Protein AF-A0A9W8GT87-F1 (afdb_monomer_lite)

InterPro domains:
  IPR013594 Dynein heavy chain, tail [PF08385] (63-298)
  IPR026983 Dynein heavy chain [PTHR46532] (3-323)

Foldseek 3Di:
DVLLVVLVVVVVVVVVVLPPDLDQDDQDFDVLLVVQCVVCVVVVHQRDPVSDDPVLLPDPVNLVVLLVSLVVSLVSLQSLLVDDDDLQDDALSSVLVSLVVSLVRLVVSVVVCVDSRNVNSLNSCVVSVVVVSNVCSVPSSCSVVSNVQSVLVNLLSPPQLVSQCSSDQALVSVLVSLVSNLVSNLVSVVVGPPALSSVQSSLLNSLVSSQVSVCVNCVVDPLLLDDLVVNLVRLVSNVVSVVSSVVSLVVVLVSSVVCCVVVVPPDDPRDRDRPCPVVNVVSVVVNVVVVVLVVVLVVVVVVVVVVPDPDDPPVNVCSSCVSVD

Structure (mmCIF, N/CA/C/O backbone):
data_AF-A0A9W8GT87-F1
#
_entry.id   AF-A0A9W8GT87-F1
#
loop_
_atom_site.group_PDB
_atom_site.id
_atom_site.type_symbol
_atom_site.label_atom_id
_atom_site.label_alt_id
_atom_site.label_comp_id
_atom_site.label_asym_id
_atom_site.label_entity_id
_atom_site.label_seq_id
_atom_site.pdbx_PDB_ins_code
_atom_site.Cartn_x
_atom_site.Cartn_y
_atom_site.Cartn_z
_atom_site.occupancy
_atom_site.B_iso_or_equiv
_atom_site.auth_seq_id
_atom_site.auth_comp_id
_atom_site.auth_asym_id
_atom_site.auth_atom_id
_atom_site.pdbx_PDB_model_num
ATOM 1 N N . MET A 1 1 ? -26.673 -11.886 -0.289 1.00 48.47 1 MET A N 1
ATOM 2 C CA . MET A 1 1 ? -26.159 -12.073 -1.667 1.00 48.47 1 MET A CA 1
ATOM 3 C C . MET A 1 1 ? -26.022 -10.745 -2.409 1.00 48.47 1 MET A C 1
ATOM 5 O O . MET A 1 1 ? -24.896 -10.374 -2.698 1.00 48.47 1 MET A O 1
ATOM 9 N N . ALA A 1 2 ? -27.104 -9.986 -2.641 1.00 55.97 2 ALA A N 1
ATOM 10 C CA . ALA A 1 2 ? -27.040 -8.719 -3.390 1.00 55.97 2 ALA A CA 1
ATOM 11 C C . ALA A 1 2 ? -26.142 -7.645 -2.741 1.00 55.97 2 ALA A C 1
ATOM 13 O O . ALA A 1 2 ? -25.277 -7.113 -3.417 1.00 55.97 2 ALA A O 1
ATOM 14 N N . ARG A 1 3 ? -26.259 -7.398 -1.425 1.00 55.00 3 ARG A N 1
ATOM 15 C CA . ARG A 1 3 ? -25.383 -6.448 -0.702 1.00 55.00 3 ARG A CA 1
ATOM 16 C C . ARG A 1 3 ? -23.898 -6.823 -0.733 1.00 55.00 3 ARG A C 1
ATOM 18 O O . ARG A 1 3 ? -23.068 -5.938 -0.852 1.00 55.00 3 ARG A O 1
ATOM 25 N N . LYS A 1 4 ? -23.574 -8.120 -0.668 1.00 60.91 4 LYS A N 1
ATOM 26 C CA . LYS A 1 4 ? -22.187 -8.606 -0.762 1.00 60.91 4 LYS A CA 1
ATOM 27 C C . LYS A 1 4 ? -21.621 -8.359 -2.163 1.00 60.91 4 LYS A C 1
ATOM 29 O O . LYS A 1 4 ? -20.550 -7.793 -2.277 1.00 60.91 4 LYS A O 1
ATOM 34 N N . LYS A 1 5 ? -22.389 -8.679 -3.213 1.00 65.00 5 LYS A N 1
ATOM 35 C CA . LYS A 1 5 ? -22.000 -8.389 -4.603 1.00 65.00 5 LYS A CA 1
ATOM 36 C C . LYS A 1 5 ? -21.900 -6.892 -4.897 1.00 65.00 5 LYS A C 1
ATOM 38 O O . LYS A 1 5 ? -21.030 -6.487 -5.648 1.00 65.00 5 LYS A O 1
ATOM 43 N N . LEU A 1 6 ? -22.774 -6.074 -4.310 1.00 71.88 6 LEU A N 1
ATOM 44 C CA . LEU A 1 6 ? -22.704 -4.614 -4.407 1.00 71.88 6 LEU A CA 1
ATOM 45 C C . LEU A 1 6 ? -21.468 -4.064 -3.697 1.00 71.88 6 LEU A C 1
ATOM 47 O O . LEU A 1 6 ? -20.803 -3.218 -4.270 1.00 71.88 6 LEU A O 1
ATOM 51 N N . ALA A 1 7 ? -21.126 -4.580 -2.515 1.00 69.19 7 ALA A N 1
ATOM 52 C CA . ALA A 1 7 ? -19.891 -4.219 -1.824 1.00 69.19 7 ALA A CA 1
ATOM 53 C C . ALA A 1 7 ? -18.645 -4.677 -2.603 1.00 69.19 7 ALA A C 1
ATOM 55 O O . ALA A 1 7 ? -17.705 -3.910 -2.734 1.00 69.19 7 ALA A O 1
ATOM 56 N N . GLU A 1 8 ? -18.652 -5.880 -3.187 1.00 65.50 8 GLU A N 1
ATOM 57 C CA . GLU A 1 8 ? -17.583 -6.374 -4.074 1.00 65.50 8 GLU A CA 1
ATOM 58 C C . GLU A 1 8 ? -17.443 -5.520 -5.349 1.00 65.50 8 GLU A C 1
ATOM 60 O O . GLU A 1 8 ? -16.330 -5.271 -5.817 1.00 65.50 8 GLU A O 1
ATOM 65 N N . LEU A 1 9 ? -18.559 -5.040 -5.908 1.00 67.31 9 LEU A N 1
ATOM 66 C CA . LEU A 1 9 ? -18.569 -4.164 -7.082 1.00 67.31 9 LEU A CA 1
ATOM 67 C C . LEU A 1 9 ? -18.111 -2.742 -6.734 1.00 67.31 9 LEU A C 1
ATOM 69 O O . LEU A 1 9 ? -17.314 -2.164 -7.463 1.00 67.31 9 LEU A O 1
ATOM 73 N N . GLU A 1 10 ? -18.582 -2.194 -5.614 1.00 68.00 10 GLU A N 1
ATOM 74 C CA . GLU A 1 10 ? -18.170 -0.896 -5.072 1.00 68.00 10 GLU A CA 1
ATOM 75 C C . GLU A 1 10 ? -16.669 -0.912 -4.763 1.00 68.00 10 GLU A C 1
ATOM 77 O O . GLU A 1 10 ? -15.964 0.009 -5.154 1.00 68.00 10 GLU A O 1
ATOM 82 N N . LEU A 1 11 ? -16.159 -2.010 -4.193 1.00 61.97 11 LEU A N 1
ATOM 83 C CA . LEU A 1 11 ? -14.734 -2.266 -3.985 1.00 61.97 11 LEU A CA 1
ATOM 84 C C . LEU A 1 11 ? -13.963 -2.322 -5.312 1.00 61.97 11 LEU A C 1
ATOM 86 O O . LEU A 1 11 ? -12.916 -1.698 -5.439 1.00 61.97 11 LEU A O 1
ATOM 90 N N . SER A 1 12 ? -14.489 -3.024 -6.319 1.00 58.53 12 SER A N 1
ATOM 91 C CA . SER A 1 12 ? -13.865 -3.112 -7.649 1.00 58.53 12 SER A CA 1
ATOM 92 C C . SER A 1 12 ? -13.830 -1.756 -8.366 1.00 58.53 12 SER A C 1
ATOM 94 O O . SER A 1 12 ? -12.855 -1.441 -9.046 1.00 58.53 12 SER A O 1
ATOM 96 N N . LEU A 1 13 ? -14.863 -0.929 -8.189 1.00 62.88 13 LEU A N 1
ATOM 97 C CA . LEU A 1 13 ? -14.923 0.437 -8.712 1.00 62.88 13 LEU A CA 1
ATOM 98 C C . LEU A 1 13 ? -13.999 1.389 -7.948 1.00 62.88 13 LEU A C 1
ATOM 100 O O . LEU A 1 13 ? -13.333 2.210 -8.574 1.00 62.88 13 LEU A O 1
ATOM 104 N N . LEU A 1 14 ? -13.896 1.246 -6.625 1.00 59.81 14 LEU A N 1
ATOM 105 C CA . LEU A 1 14 ? -12.920 1.962 -5.802 1.00 59.81 14 LEU A CA 1
ATOM 106 C C . LEU A 1 14 ? -11.493 1.598 -6.209 1.00 59.81 14 LEU A C 1
ATOM 108 O O . LEU A 1 14 ? -10.659 2.486 -6.347 1.00 59.81 14 LEU A O 1
ATOM 112 N N . HIS A 1 15 ? -11.222 0.319 -6.480 1.00 54.97 15 HIS A N 1
ATOM 113 C CA . HIS A 1 15 ? -9.941 -0.132 -7.020 1.00 54.97 15 HIS A CA 1
ATOM 114 C C . HIS A 1 15 ? -9.639 0.502 -8.387 1.00 54.97 15 HIS A C 1
ATOM 116 O O . HIS A 1 15 ? -8.505 0.907 -8.614 1.00 54.97 15 HIS A O 1
ATOM 122 N N . LEU A 1 16 ? -10.641 0.665 -9.260 1.00 52.88 16 LEU A N 1
ATOM 123 C CA . LEU A 1 16 ? -10.493 1.351 -10.552 1.00 52.88 16 LEU A CA 1
ATOM 124 C C . LEU A 1 16 ? -10.273 2.865 -10.413 1.00 52.88 16 LEU A C 1
ATOM 126 O O . LEU A 1 16 ? -9.442 3.420 -11.123 1.00 52.88 16 LEU A O 1
ATOM 130 N N . GLN A 1 17 ? -10.977 3.539 -9.498 1.00 50.91 17 GLN A N 1
ATOM 131 C CA . GLN A 1 17 ? -10.776 4.969 -9.222 1.00 50.91 17 GLN A CA 1
ATOM 132 C C . GLN A 1 17 ? -9.445 5.263 -8.521 1.00 50.91 17 GLN A C 1
ATOM 134 O O . GLN A 1 17 ? -8.914 6.362 -8.650 1.00 50.91 17 GLN A O 1
ATOM 139 N N . GLN A 1 18 ? -8.917 4.298 -7.767 1.00 53.22 18 GLN A N 1
ATOM 140 C CA . GLN A 1 18 ? -7.638 4.396 -7.067 1.00 53.22 18 GLN A CA 1
ATOM 141 C C . GLN A 1 18 ? -6.449 3.907 -7.901 1.00 53.22 18 GLN A C 1
ATOM 143 O O . GLN A 1 18 ? -5.351 3.810 -7.348 1.00 53.22 18 GLN A O 1
ATOM 148 N N . ASN A 1 19 ? -6.636 3.615 -9.197 1.00 51.31 19 ASN A N 1
ATOM 149 C CA . ASN A 1 19 ? -5.530 3.400 -10.126 1.00 51.31 19 ASN A CA 1
ATOM 150 C C . ASN A 1 19 ? -4.662 4.663 -10.150 1.00 51.31 19 ASN A C 1
ATOM 152 O O . ASN A 1 19 ? -4.915 5.622 -10.874 1.00 51.31 19 ASN A O 1
ATOM 156 N N . MET A 1 20 ? -3.634 4.674 -9.307 1.00 52.94 20 MET A N 1
ATOM 157 C CA . MET A 1 20 ? -2.490 5.536 -9.506 1.00 52.94 20 MET A CA 1
ATOM 158 C C . MET A 1 20 ? -1.742 4.939 -10.688 1.00 52.94 20 MET A C 1
ATOM 160 O O . MET A 1 20 ? -1.070 3.919 -10.535 1.00 52.94 20 MET A O 1
ATOM 164 N N . ASP A 1 21 ? -1.934 5.535 -11.862 1.00 56.34 21 ASP A N 1
ATOM 165 C CA . ASP A 1 21 ? -1.248 5.143 -13.085 1.00 56.34 21 ASP A CA 1
ATOM 166 C C . ASP A 1 21 ? 0.261 5.216 -12.843 1.00 56.34 21 ASP A C 1
ATOM 168 O O . ASP A 1 21 ? 0.865 6.291 -12.808 1.00 56.34 21 ASP A O 1
ATOM 172 N N . ILE A 1 22 ? 0.885 4.052 -12.651 1.00 67.19 22 ILE A N 1
ATOM 173 C CA . ILE A 1 22 ? 2.316 3.942 -12.899 1.00 67.19 22 ILE A CA 1
ATOM 174 C C . ILE A 1 22 ? 2.460 4.251 -14.385 1.00 67.19 22 ILE A C 1
ATOM 176 O O . ILE A 1 22 ? 1.826 3.563 -15.187 1.00 67.19 22 ILE A O 1
ATOM 180 N N . PRO A 1 23 ? 3.214 5.299 -14.754 1.00 67.75 23 PRO A N 1
ATOM 181 C CA . PRO A 1 23 ? 3.256 5.756 -16.130 1.00 67.75 23 PRO A CA 1
ATOM 182 C C . PRO A 1 23 ? 3.703 4.602 -17.024 1.00 67.75 23 PRO A C 1
ATOM 184 O O . PRO A 1 23 ? 4.775 4.032 -16.812 1.00 67.75 23 PRO A O 1
ATOM 187 N N . ASP A 1 24 ? 2.872 4.252 -18.006 1.00 67.38 24 ASP A N 1
ATOM 188 C CA . ASP A 1 24 ? 3.238 3.247 -18.993 1.00 67.38 24 ASP A CA 1
ATOM 189 C C . ASP A 1 24 ? 4.414 3.784 -19.812 1.00 67.38 24 ASP A C 1
ATOM 191 O O . ASP A 1 24 ? 4.319 4.784 -20.527 1.00 67.38 24 ASP A O 1
ATOM 195 N N . THR A 1 25 ? 5.560 3.125 -19.682 1.00 70.44 25 THR A N 1
ATOM 196 C CA . THR A 1 25 ? 6.759 3.479 -20.430 1.00 70.44 25 THR A CA 1
ATOM 197 C C . THR A 1 25 ? 6.625 2.959 -21.852 1.00 70.44 25 THR A C 1
ATOM 199 O O . THR A 1 25 ? 6.650 1.754 -22.098 1.00 70.44 25 THR A O 1
ATOM 202 N N . SER A 1 26 ? 6.495 3.867 -22.814 1.00 72.94 26 SER A N 1
ATOM 203 C CA . SER A 1 26 ? 6.661 3.553 -24.230 1.00 72.94 26 SER A CA 1
ATOM 204 C C . SER A 1 26 ? 8.069 3.947 -24.666 1.00 72.94 26 SER A C 1
ATOM 206 O O . SER A 1 26 ? 8.401 5.133 -24.729 1.00 72.94 26 SER A O 1
ATOM 208 N N . LEU A 1 27 ? 8.911 2.960 -24.966 1.00 80.25 27 LEU A N 1
ATOM 209 C CA . LEU A 1 27 ? 10.250 3.205 -25.494 1.00 80.25 27 LEU A CA 1
ATOM 210 C C . LEU A 1 27 ? 10.145 3.567 -26.982 1.00 80.25 27 LEU A C 1
ATOM 212 O O . LEU A 1 27 ? 9.768 2.742 -27.812 1.00 80.25 27 LEU A O 1
ATOM 216 N N . ASN A 1 28 ? 10.439 4.824 -27.324 1.00 81.75 28 ASN A N 1
ATOM 217 C CA . ASN A 1 28 ? 10.381 5.303 -28.707 1.00 81.75 28 ASN A CA 1
ATOM 218 C C . ASN A 1 28 ? 11.512 4.684 -29.533 1.00 81.75 28 ASN A C 1
ATOM 220 O O . ASN A 1 28 ? 12.679 4.962 -29.270 1.00 81.75 28 ASN A O 1
ATOM 224 N N . ILE A 1 29 ? 11.171 3.873 -30.534 1.00 85.00 29 ILE A N 1
ATOM 225 C CA . ILE A 1 29 ? 12.137 3.184 -31.398 1.00 85.00 29 ILE A CA 1
ATOM 226 C C . ILE A 1 29 ? 12.303 3.948 -32.711 1.00 85.00 29 ILE A C 1
ATOM 228 O O . ILE A 1 29 ? 11.326 4.380 -33.328 1.00 85.00 29 ILE A O 1
ATOM 232 N N . HIS A 1 30 ? 13.544 4.067 -33.182 1.00 84.88 30 HIS A N 1
ATOM 233 C CA . HIS A 1 30 ? 13.834 4.741 -34.439 1.00 84.88 30 HIS A CA 1
ATOM 234 C C . HIS A 1 30 ? 13.173 4.021 -35.642 1.00 84.88 30 HIS A C 1
ATOM 236 O O . HIS A 1 30 ? 13.379 2.814 -35.823 1.00 84.88 30 HIS A O 1
ATOM 242 N N . PRO A 1 31 ? 12.452 4.723 -36.546 1.00 84.12 31 PRO A N 1
ATOM 243 C CA . PRO A 1 31 ? 11.692 4.101 -37.641 1.00 84.12 31 PRO A CA 1
ATOM 244 C C . PRO A 1 31 ? 12.516 3.216 -38.586 1.00 84.12 31 PRO A C 1
ATOM 246 O O . PRO A 1 31 ? 12.003 2.259 -39.159 1.00 84.12 31 PRO A O 1
ATOM 249 N N . VAL A 1 32 ? 13.803 3.528 -38.765 1.00 81.56 32 VAL A N 1
ATOM 250 C CA . VAL A 1 32 ? 14.733 2.720 -39.579 1.00 81.56 32 VAL A CA 1
ATOM 251 C C . VAL A 1 32 ? 14.933 1.327 -38.977 1.00 81.56 32 VAL A C 1
ATOM 253 O O . VAL A 1 32 ? 14.898 0.343 -39.710 1.00 81.56 32 VAL A O 1
ATOM 256 N N . ILE A 1 33 ? 15.079 1.242 -37.654 1.00 82.19 33 ILE A N 1
ATOM 257 C CA . ILE A 1 33 ? 15.255 -0.022 -36.930 1.00 82.19 33 ILE A CA 1
ATOM 258 C C . ILE A 1 33 ? 13.954 -0.819 -36.971 1.00 82.19 33 ILE A C 1
ATOM 260 O O . ILE A 1 33 ? 13.966 -2.004 -37.289 1.00 82.19 33 ILE A O 1
ATOM 264 N N . LEU A 1 34 ? 12.818 -0.149 -36.769 1.00 82.44 34 LEU A N 1
ATOM 265 C CA . LEU A 1 34 ? 11.499 -0.778 -36.840 1.00 82.44 34 LEU A CA 1
ATOM 266 C C . LEU A 1 34 ? 11.216 -1.377 -38.231 1.00 82.44 34 LEU A C 1
ATOM 268 O O . LEU A 1 34 ? 10.700 -2.489 -38.346 1.00 82.44 34 LEU A O 1
ATOM 272 N N . ARG A 1 35 ? 11.617 -0.681 -39.306 1.00 81.81 35 ARG A N 1
ATOM 273 C CA . ARG A 1 35 ? 11.545 -1.215 -40.677 1.00 81.81 35 ARG A CA 1
ATOM 274 C C . ARG A 1 35 ? 12.477 -2.408 -40.888 1.00 81.81 35 ARG A C 1
ATOM 276 O O . ARG A 1 35 ? 12.040 -3.397 -41.473 1.00 81.81 35 ARG A O 1
ATOM 283 N N . ALA A 1 36 ? 13.716 -2.336 -40.399 1.00 78.19 36 ALA A N 1
ATOM 284 C CA . ALA A 1 36 ? 14.692 -3.420 -40.518 1.00 78.19 36 ALA A CA 1
ATOM 285 C C . ALA A 1 36 ? 14.222 -4.697 -39.799 1.00 78.19 36 ALA A C 1
ATOM 287 O O . ALA A 1 36 ? 14.234 -5.782 -40.382 1.00 78.19 36 ALA A O 1
ATOM 288 N N . VAL A 1 37 ? 13.710 -4.567 -38.570 1.00 81.00 37 VAL A N 1
ATOM 289 C CA . VAL A 1 37 ? 13.113 -5.677 -37.809 1.00 81.00 37 VAL A CA 1
ATOM 290 C C . VAL A 1 37 ? 11.874 -6.226 -38.515 1.00 81.00 37 VAL A C 1
ATOM 292 O O . VAL A 1 37 ? 11.741 -7.441 -38.664 1.00 81.00 37 VAL A O 1
ATOM 295 N N . GLY A 1 38 ? 10.998 -5.359 -39.030 1.00 80.25 38 GLY A N 1
ATOM 296 C CA . GLY A 1 38 ? 9.820 -5.778 -39.793 1.00 80.25 38 GLY A CA 1
ATOM 297 C C . GLY A 1 38 ? 10.158 -6.533 -41.084 1.00 80.25 38 GLY A C 1
ATOM 298 O O . GLY A 1 38 ? 9.427 -7.435 -41.496 1.00 80.25 38 GLY A O 1
ATOM 299 N N . GLU A 1 39 ? 11.270 -6.207 -41.739 1.00 78.19 39 GLU A N 1
ATOM 300 C CA . GLU A 1 39 ? 11.762 -6.948 -42.900 1.00 78.19 39 GLU A CA 1
ATOM 301 C C . GLU A 1 39 ? 12.366 -8.304 -42.517 1.00 78.19 39 GLU A C 1
ATOM 303 O O . GLU A 1 39 ? 12.056 -9.308 -43.160 1.00 78.19 39 GLU A O 1
ATOM 308 N N . CYS A 1 40 ? 13.131 -8.367 -41.425 1.00 75.81 40 CYS A N 1
ATOM 309 C CA . CYS A 1 40 ? 13.677 -9.620 -40.897 1.00 75.81 40 CYS A CA 1
ATOM 310 C C . CYS A 1 40 ? 12.562 -10.581 -40.464 1.00 75.81 40 CYS A C 1
ATOM 312 O O . CYS A 1 40 ? 12.561 -11.749 -40.857 1.00 75.81 40 CYS A O 1
ATOM 314 N N . ARG A 1 41 ? 11.546 -10.067 -39.756 1.00 80.81 41 ARG A N 1
ATOM 315 C CA . ARG A 1 41 ? 10.376 -10.839 -39.317 1.00 80.81 41 ARG A CA 1
ATOM 316 C C . ARG A 1 41 ? 9.579 -11.391 -40.503 1.00 80.81 41 ARG A C 1
ATOM 318 O O . ARG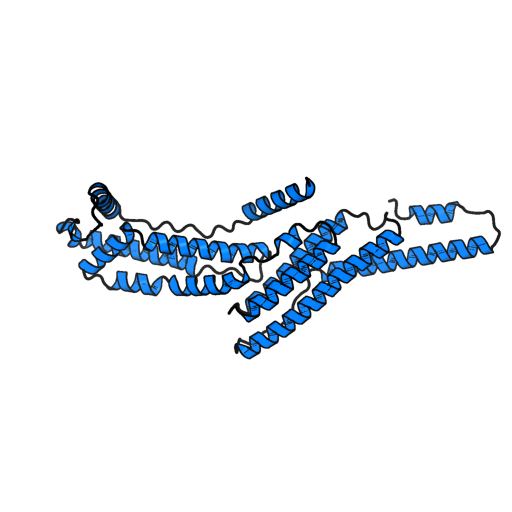 A 1 41 ? 9.183 -12.551 -40.469 1.00 80.81 41 ARG A O 1
ATOM 325 N N . ARG A 1 42 ? 9.402 -10.616 -41.585 1.00 78.31 42 ARG A N 1
ATOM 326 C CA . ARG A 1 42 ? 8.758 -11.097 -42.829 1.00 78.31 42 ARG A CA 1
ATOM 327 C C . ARG A 1 42 ? 9.556 -12.196 -43.533 1.00 78.31 42 ARG A C 1
ATOM 329 O O . ARG A 1 42 ? 8.962 -13.054 -44.175 1.00 78.31 42 ARG A O 1
ATOM 336 N N . ARG A 1 43 ? 10.883 -12.176 -43.408 1.00 78.44 43 ARG A N 1
ATOM 337 C CA . ARG A 1 43 ? 11.790 -13.190 -43.967 1.00 78.44 43 ARG A CA 1
ATOM 338 C C . ARG A 1 43 ? 11.995 -14.398 -43.039 1.00 78.44 43 ARG A C 1
ATOM 340 O O . ARG A 1 43 ? 12.726 -15.310 -43.407 1.00 78.44 43 ARG A O 1
ATOM 347 N N . GLY A 1 44 ? 11.380 -14.412 -41.851 1.00 72.12 44 GLY A N 1
ATOM 348 C CA . GLY A 1 44 ? 11.563 -15.467 -40.847 1.00 72.12 44 GLY A CA 1
ATOM 349 C C . GLY A 1 44 ? 12.972 -15.514 -40.242 1.00 72.12 44 GLY A C 1
ATOM 350 O O . GLY A 1 44 ? 13.361 -16.536 -39.682 1.00 72.12 44 GLY A O 1
ATOM 351 N N . MET A 1 45 ? 13.748 -14.434 -40.369 1.00 73.31 45 MET A N 1
ATOM 352 C CA . MET A 1 45 ? 15.118 -14.335 -39.864 1.00 73.31 45 MET A CA 1
ATOM 353 C C . MET A 1 45 ? 15.158 -13.506 -38.581 1.00 73.31 45 MET A C 1
ATOM 355 O O . MET A 1 45 ? 14.395 -12.551 -38.422 1.00 73.31 45 MET A O 1
ATOM 359 N N . ARG A 1 46 ? 16.075 -13.848 -37.668 1.00 71.31 46 ARG A N 1
ATOM 360 C CA . ARG A 1 46 ? 16.342 -13.006 -36.496 1.00 71.31 46 ARG A CA 1
ATOM 361 C C . ARG A 1 46 ? 16.986 -11.692 -36.949 1.00 71.31 46 ARG A C 1
ATOM 363 O O . ARG A 1 46 ? 17.900 -11.749 -37.775 1.00 71.31 46 ARG A O 1
ATOM 370 N N . PRO A 1 47 ? 16.544 -10.534 -36.434 1.00 71.25 47 PRO A N 1
ATOM 371 C CA . PRO A 1 47 ? 17.183 -9.264 -36.747 1.00 71.25 47 PRO A CA 1
ATOM 372 C C . PRO A 1 47 ? 18.663 -9.297 -36.355 1.00 71.25 47 PRO A C 1
ATOM 374 O O . PRO A 1 47 ? 19.007 -9.672 -35.239 1.00 71.25 47 PRO A O 1
ATOM 377 N N . SER A 1 48 ? 19.535 -8.942 -37.295 1.00 71.44 48 SER A N 1
ATOM 378 C CA . SER A 1 48 ? 20.986 -8.898 -37.102 1.00 71.44 48 SER A CA 1
ATOM 379 C C . SER A 1 48 ? 21.540 -7.617 -37.713 1.00 71.44 48 SER A C 1
ATOM 381 O O . SER A 1 48 ? 20.984 -7.089 -38.680 1.00 71.44 48 SER A O 1
ATOM 383 N N . VAL A 1 49 ? 22.659 -7.136 -37.169 1.00 67.81 49 VAL A N 1
ATOM 384 C CA . VAL A 1 49 ? 23.355 -5.922 -37.629 1.00 67.81 49 VAL A CA 1
ATOM 385 C C . VAL A 1 49 ? 23.764 -6.033 -39.105 1.00 67.81 49 VAL A C 1
ATOM 387 O O . VAL A 1 49 ? 23.814 -5.030 -39.806 1.00 67.81 49 VAL A O 1
ATOM 390 N N . GLU A 1 50 ? 23.971 -7.255 -39.602 1.00 66.19 50 GLU A N 1
ATOM 391 C CA . GLU A 1 50 ? 24.334 -7.557 -40.995 1.00 66.19 50 GLU A CA 1
ATOM 392 C C . GLU A 1 50 ? 23.224 -7.248 -42.014 1.00 66.19 50 GLU A C 1
ATOM 394 O O . GLU A 1 50 ? 23.501 -7.110 -43.202 1.00 66.19 50 GLU A O 1
ATOM 399 N N . VAL A 1 51 ? 21.967 -7.133 -41.568 1.00 62.31 51 VAL A N 1
ATOM 400 C CA . VAL A 1 51 ? 20.826 -6.796 -42.438 1.00 62.31 51 VAL A CA 1
ATOM 401 C C . VAL A 1 51 ? 20.700 -5.280 -42.635 1.00 62.31 51 VAL A C 1
ATOM 403 O O . VAL A 1 51 ? 19.985 -4.821 -43.525 1.00 62.31 51 VAL A O 1
ATOM 406 N N . MET A 1 52 ? 21.393 -4.481 -41.820 1.00 66.31 52 MET A N 1
ATOM 407 C CA . MET A 1 52 ? 21.392 -3.029 -41.956 1.00 66.31 52 MET A CA 1
ATOM 408 C C . MET A 1 52 ? 22.381 -2.566 -43.025 1.00 66.31 52 MET A C 1
ATOM 410 O O . MET A 1 52 ? 23.447 -3.147 -43.212 1.00 66.31 52 MET A O 1
ATOM 414 N N . ASP A 1 53 ? 22.030 -1.479 -43.710 1.00 71.31 53 ASP A N 1
ATOM 415 C CA . ASP A 1 53 ? 22.901 -0.863 -44.707 1.00 71.31 53 ASP A CA 1
ATOM 416 C C . ASP A 1 53 ? 24.213 -0.388 -44.056 1.00 71.31 53 ASP A C 1
ATOM 418 O O . ASP A 1 53 ? 24.205 0.384 -43.090 1.00 71.31 53 ASP A O 1
ATOM 422 N N . ALA A 1 54 ? 25.347 -0.828 -44.606 1.00 69.06 54 ALA A N 1
ATOM 423 C CA . ALA A 1 54 ? 26.677 -0.454 -44.138 1.00 69.06 54 ALA A CA 1
ATOM 424 C C . ALA A 1 54 ? 26.898 1.069 -44.161 1.00 69.06 54 ALA A C 1
ATOM 426 O O . ALA A 1 54 ? 27.625 1.592 -43.314 1.00 69.06 54 ALA A O 1
ATOM 427 N N . ALA A 1 55 ? 26.231 1.793 -45.069 1.00 72.19 55 ALA A N 1
ATOM 428 C CA . ALA A 1 55 ? 26.278 3.251 -45.109 1.00 72.19 55 ALA A CA 1
ATOM 429 C C . ALA A 1 55 ? 25.656 3.880 -43.847 1.00 72.19 55 ALA A C 1
ATOM 431 O O . ALA A 1 55 ? 26.241 4.792 -43.260 1.00 72.19 55 ALA A O 1
ATOM 432 N N . LEU A 1 56 ? 24.528 3.340 -43.367 1.00 72.44 56 LEU A N 1
ATOM 433 C CA . LEU A 1 56 ? 23.844 3.806 -42.153 1.00 72.44 56 LEU A CA 1
ATOM 434 C C . LEU A 1 56 ? 24.628 3.467 -40.880 1.00 72.44 56 LEU A C 1
ATOM 436 O O . LEU A 1 56 ? 24.625 4.248 -39.934 1.00 72.44 56 LEU A O 1
ATOM 440 N N . LEU A 1 57 ? 25.343 2.339 -40.862 1.00 71.50 57 LEU A N 1
ATOM 441 C CA . LEU A 1 57 ? 26.208 1.958 -39.737 1.00 71.50 57 LEU A CA 1
ATOM 442 C C . LEU A 1 57 ? 27.421 2.889 -39.570 1.00 71.50 57 LEU A C 1
ATOM 444 O O . LEU A 1 57 ? 27.979 2.976 -38.477 1.00 71.50 57 LEU A O 1
ATOM 448 N N . SER A 1 58 ? 27.822 3.589 -40.635 1.00 74.81 58 SER A N 1
ATOM 449 C CA . SER A 1 58 ? 28.908 4.578 -40.613 1.00 74.81 58 SER A CA 1
ATOM 450 C C . SER A 1 58 ? 28.438 6.025 -40.419 1.00 74.81 58 SER A C 1
ATOM 452 O O . SER A 1 58 ? 29.263 6.908 -40.173 1.00 74.81 58 SER A O 1
ATOM 454 N N . ASP A 1 59 ? 27.128 6.284 -40.494 1.00 84.62 59 ASP A N 1
ATOM 455 C CA . ASP A 1 59 ? 26.583 7.632 -40.361 1.00 84.62 59 ASP A CA 1
ATOM 456 C C . ASP A 1 59 ? 26.602 8.105 -38.899 1.00 84.62 59 ASP A C 1
ATOM 458 O O . ASP A 1 59 ? 25.874 7.626 -38.025 1.00 84.62 59 ASP A O 1
ATOM 462 N N . SER A 1 60 ? 27.436 9.109 -38.635 1.00 81.50 60 SER A N 1
ATOM 463 C CA . SER A 1 60 ? 27.558 9.707 -37.308 1.00 81.50 60 SER A CA 1
ATOM 464 C C . SER A 1 60 ? 26.281 10.416 -36.839 1.00 81.50 60 SER A C 1
ATOM 466 O O . SER A 1 60 ? 26.040 10.444 -35.629 1.00 81.50 60 SER A O 1
ATOM 468 N N . GLY A 1 61 ? 25.457 10.936 -37.759 1.00 86.06 61 GLY A N 1
ATOM 469 C CA . GLY A 1 61 ? 24.179 11.583 -37.455 1.00 86.06 61 GLY A CA 1
ATOM 470 C C . GLY A 1 61 ? 23.149 10.581 -36.940 1.00 86.06 61 GLY A C 1
ATOM 471 O O . GLY A 1 61 ? 22.632 10.742 -35.833 1.00 86.06 61 GLY A O 1
ATOM 472 N N . PHE A 1 62 ? 22.928 9.499 -37.688 1.00 85.25 62 PHE A N 1
ATOM 473 C CA . PHE A 1 62 ? 22.063 8.393 -37.278 1.00 85.25 62 PHE A CA 1
ATOM 474 C C . PHE A 1 62 ? 22.479 7.778 -35.935 1.00 85.25 62 PHE A C 1
ATOM 476 O O . PHE A 1 62 ? 21.657 7.631 -35.030 1.00 85.25 62 PHE A O 1
ATOM 483 N N . LEU A 1 63 ? 23.769 7.481 -35.751 1.00 84.12 63 LEU A N 1
ATOM 484 C CA . LEU A 1 63 ? 24.259 6.905 -34.497 1.00 84.12 63 LEU A CA 1
ATOM 485 C C . LEU A 1 63 ? 24.105 7.863 -33.299 1.00 84.12 63 LEU A C 1
ATOM 487 O O . LEU A 1 63 ? 23.875 7.409 -32.177 1.00 84.12 63 LEU A O 1
ATOM 491 N N . ASN A 1 64 ? 24.220 9.181 -33.514 1.00 87.44 64 ASN A N 1
ATOM 492 C CA . ASN A 1 64 ? 23.948 10.185 -32.478 1.00 87.44 64 ASN A CA 1
ATOM 493 C C . ASN A 1 64 ? 22.462 10.214 -32.099 1.00 87.44 64 ASN A C 1
ATOM 495 O O . ASN A 1 64 ? 22.154 10.332 -30.913 1.00 87.44 64 ASN A O 1
ATOM 499 N N . GLN A 1 65 ? 21.560 10.061 -33.072 1.00 87.69 65 GLN A N 1
ATOM 500 C CA . GLN A 1 65 ? 20.123 9.975 -32.814 1.00 87.69 65 GLN A CA 1
ATOM 501 C C . GLN A 1 65 ? 19.780 8.728 -31.990 1.00 87.69 65 GLN A C 1
ATOM 503 O O . GLN A 1 65 ? 19.141 8.858 -30.952 1.00 87.69 65 GLN A O 1
ATOM 508 N N . LEU A 1 66 ? 20.296 7.552 -32.371 1.00 85.94 66 LEU A N 1
ATOM 509 C CA . LEU A 1 66 ? 20.096 6.313 -31.605 1.00 85.94 66 LEU A CA 1
ATOM 510 C C . LEU A 1 66 ? 20.624 6.422 -30.173 1.00 85.94 66 LEU A C 1
ATOM 512 O O . LEU A 1 66 ? 19.995 5.956 -29.228 1.00 85.94 66 LEU A O 1
ATOM 516 N N . GLN A 1 67 ? 21.779 7.061 -29.992 1.00 86.00 67 GLN A N 1
ATOM 517 C CA . GLN A 1 67 ? 22.315 7.331 -28.662 1.00 86.00 67 GLN A CA 1
ATOM 518 C C . GLN A 1 67 ? 21.415 8.290 -27.862 1.00 86.00 67 GLN A C 1
ATOM 520 O O . GLN A 1 67 ? 21.258 8.116 -26.653 1.00 86.00 67 GLN A O 1
ATOM 525 N N . GLY A 1 68 ? 20.820 9.290 -28.518 1.00 87.56 68 GLY A N 1
ATOM 526 C CA . GLY A 1 68 ? 19.807 10.166 -27.931 1.00 87.56 68 GLY A CA 1
ATOM 527 C C . GLY A 1 68 ? 18.565 9.398 -27.477 1.00 87.56 68 GLY A C 1
ATOM 528 O O . GLY A 1 68 ? 18.126 9.583 -26.342 1.00 87.56 68 GLY A O 1
ATOM 529 N N . ASP A 1 69 ? 18.067 8.490 -28.317 1.00 88.25 69 ASP A N 1
ATOM 530 C CA . ASP A 1 69 ? 16.907 7.643 -28.029 1.00 88.25 69 ASP A CA 1
ATOM 531 C C . ASP A 1 69 ? 17.186 6.724 -26.826 1.00 88.25 69 ASP A C 1
ATOM 533 O O . ASP A 1 69 ? 16.412 6.719 -25.869 1.00 88.25 69 ASP A O 1
ATOM 537 N N . VAL A 1 70 ? 18.350 6.057 -26.790 1.00 87.88 70 VAL A N 1
ATOM 538 C CA . VAL A 1 70 ? 18.790 5.231 -25.647 1.00 87.88 70 VAL A CA 1
ATOM 539 C C . VAL A 1 70 ? 18.882 6.052 -24.360 1.00 87.88 70 VAL A C 1
ATOM 541 O O . VAL A 1 70 ? 18.405 5.620 -23.314 1.00 87.88 70 VAL A O 1
ATOM 544 N N . ASN A 1 71 ? 19.441 7.263 -24.410 1.00 88.00 71 ASN A N 1
ATOM 545 C CA . ASN A 1 71 ? 19.476 8.148 -23.242 1.00 88.00 71 ASN A CA 1
ATOM 546 C C . ASN A 1 71 ? 18.068 8.584 -22.797 1.00 88.00 71 ASN A C 1
ATOM 548 O O . ASN A 1 71 ? 17.830 8.771 -21.602 1.00 88.00 71 ASN A O 1
ATOM 552 N N . GLY A 1 72 ? 17.136 8.748 -23.739 1.00 88.75 72 GLY A N 1
ATOM 553 C CA . GLY A 1 72 ? 15.718 8.962 -23.460 1.00 88.75 72 GLY A CA 1
ATOM 554 C C . GLY A 1 72 ? 15.100 7.770 -22.731 1.00 88.75 72 GLY A C 1
ATOM 555 O O . GLY A 1 72 ? 14.479 7.951 -21.686 1.00 88.75 72 GLY A O 1
ATOM 556 N N . TRP A 1 73 ? 15.358 6.551 -23.208 1.00 90.12 73 TRP A N 1
ATOM 557 C CA . TRP A 1 73 ? 14.900 5.314 -22.573 1.00 90.12 73 TRP A CA 1
ATOM 558 C C . TRP A 1 73 ? 15.420 5.170 -21.141 1.00 90.12 73 TRP A C 1
ATOM 560 O O . TRP A 1 73 ? 14.639 4.850 -20.250 1.00 90.12 73 TRP A O 1
ATOM 570 N N . ILE A 1 74 ? 16.700 5.479 -20.885 1.00 88.25 74 ILE A N 1
ATOM 571 C CA . ILE A 1 74 ? 17.260 5.474 -19.519 1.00 88.25 74 ILE A CA 1
ATOM 572 C C . ILE A 1 74 ? 16.453 6.405 -18.614 1.00 88.25 74 ILE A C 1
ATOM 574 O O . ILE A 1 74 ? 16.109 6.021 -17.500 1.00 88.25 74 ILE A O 1
ATOM 578 N N . LYS A 1 75 ? 16.126 7.617 -19.079 1.00 87.81 75 LYS A N 1
ATOM 579 C CA . LYS A 1 75 ? 15.347 8.581 -18.289 1.00 87.81 75 LYS A CA 1
ATOM 580 C C . LYS A 1 75 ? 13.932 8.083 -18.012 1.00 87.81 75 LYS A C 1
ATOM 582 O O . LYS A 1 75 ? 13.486 8.209 -16.877 1.00 87.81 75 LYS A O 1
ATOM 587 N N . GLU A 1 76 ? 13.242 7.517 -19.000 1.00 86.88 76 GLU A N 1
ATOM 588 C CA . GLU A 1 76 ? 11.891 6.971 -18.803 1.00 86.88 76 GLU A CA 1
ATOM 589 C C . GLU A 1 76 ? 11.890 5.780 -17.836 1.00 86.88 76 GLU A C 1
ATOM 591 O O . GLU A 1 76 ? 11.092 5.753 -16.901 1.00 86.88 76 GLU A O 1
ATOM 596 N N . ILE A 1 77 ? 12.843 4.852 -17.970 1.00 88.31 77 ILE A N 1
ATOM 597 C CA . ILE A 1 77 ? 12.986 3.721 -17.041 1.00 88.31 77 ILE A CA 1
ATOM 598 C C . ILE A 1 77 ? 13.316 4.230 -15.633 1.00 88.31 77 ILE A C 1
ATOM 600 O O . ILE A 1 77 ? 12.704 3.793 -14.661 1.00 88.31 77 ILE A O 1
ATOM 604 N N . GLN A 1 78 ? 14.219 5.211 -15.508 1.00 88.62 78 GLN A N 1
ATOM 605 C CA . GLN A 1 78 ? 14.553 5.820 -14.220 1.00 88.62 78 GLN A CA 1
ATOM 606 C C . GLN A 1 78 ? 13.358 6.495 -13.539 1.00 88.62 78 GLN A C 1
ATOM 608 O O . GLN A 1 78 ? 13.310 6.504 -12.310 1.00 88.62 78 GLN A O 1
ATOM 613 N N . LYS A 1 79 ? 12.405 7.065 -14.291 1.00 87.81 79 LYS A N 1
ATOM 614 C CA . LYS A 1 79 ? 11.182 7.628 -13.696 1.00 87.81 79 LYS A CA 1
ATOM 615 C C . LYS A 1 79 ? 10.384 6.553 -12.967 1.00 87.81 79 LYS A C 1
ATOM 617 O O . LYS A 1 79 ? 9.902 6.828 -11.877 1.00 87.81 79 LYS A O 1
ATOM 622 N N . VAL A 1 80 ? 10.285 5.347 -13.531 1.00 86.50 80 VAL A N 1
ATOM 623 C CA . VAL A 1 80 ? 9.568 4.222 -12.911 1.00 86.50 80 VAL A CA 1
ATOM 624 C C . VAL A 1 80 ? 10.390 3.581 -11.795 1.00 86.50 80 VAL A C 1
ATOM 626 O O . VAL A 1 80 ? 9.875 3.368 -10.704 1.00 86.50 80 VAL A O 1
ATOM 629 N N . THR A 1 81 ? 11.686 3.326 -11.996 1.00 87.31 81 THR A N 1
ATOM 630 C CA . THR A 1 81 ? 12.515 2.638 -10.984 1.00 87.31 81 THR A CA 1
ATOM 631 C C . THR A 1 81 ? 12.751 3.474 -9.724 1.00 87.31 81 THR A C 1
ATOM 633 O O . THR A 1 81 ? 12.905 2.914 -8.632 1.00 87.31 81 THR A O 1
ATOM 636 N N . LYS A 1 82 ? 12.736 4.809 -9.856 1.00 86.25 82 LYS A N 1
ATOM 637 C CA . LYS A 1 82 ? 12.815 5.772 -8.745 1.00 86.25 82 LYS A CA 1
ATOM 638 C C . LYS A 1 82 ? 11.449 6.201 -8.213 1.00 86.25 82 LYS A C 1
ATOM 640 O O . LYS A 1 82 ? 11.412 6.950 -7.238 1.00 86.25 82 LYS A O 1
ATOM 645 N N . LEU A 1 83 ? 10.350 5.766 -8.834 1.00 86.19 83 LEU A N 1
ATOM 646 C CA . LEU A 1 83 ? 9.015 6.063 -8.337 1.00 86.19 83 LEU A CA 1
ATOM 647 C C . LEU A 1 83 ? 8.857 5.380 -6.977 1.00 86.19 83 LEU A C 1
ATOM 649 O O . LEU A 1 83 ? 8.902 4.154 -6.854 1.00 86.19 83 LEU A O 1
ATOM 653 N N . ASP A 1 84 ? 8.700 6.200 -5.947 1.00 80.25 84 ASP A N 1
ATOM 654 C CA . ASP A 1 84 ? 8.423 5.747 -4.598 1.00 80.25 84 ASP A CA 1
ATOM 655 C C . ASP A 1 84 ? 7.226 6.510 -4.052 1.00 80.25 84 ASP A C 1
ATOM 657 O O . ASP A 1 84 ? 7.078 7.717 -4.257 1.00 80.25 84 ASP A O 1
ATOM 661 N N . ARG A 1 85 ? 6.352 5.778 -3.373 1.00 78.38 85 ARG A N 1
ATOM 662 C CA . ARG A 1 85 ? 5.165 6.334 -2.744 1.00 78.38 85 ARG A CA 1
ATOM 663 C C . ARG A 1 85 ? 5.475 6.672 -1.297 1.00 78.38 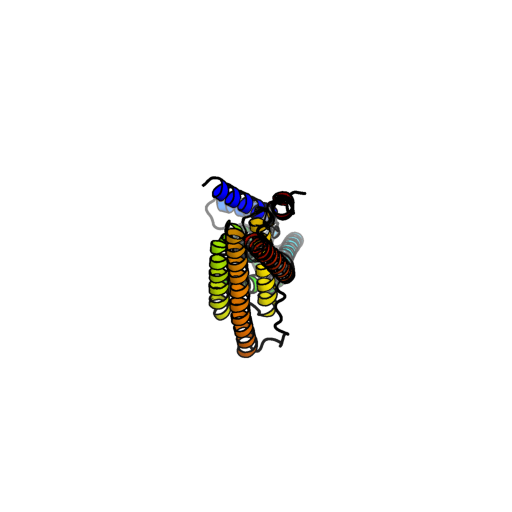85 ARG A C 1
ATOM 665 O O . ARG A 1 85 ? 6.100 5.866 -0.607 1.00 78.38 85 ARG A O 1
ATOM 672 N N . ASP A 1 86 ? 4.978 7.818 -0.837 1.00 77.06 86 ASP A N 1
ATOM 673 C CA . ASP A 1 86 ? 4.990 8.156 0.584 1.00 77.06 86 ASP A CA 1
ATOM 674 C C . ASP A 1 86 ? 4.166 7.123 1.381 1.00 77.06 86 ASP A C 1
ATOM 676 O O . ASP A 1 86 ? 2.949 7.048 1.188 1.00 77.06 86 ASP A O 1
ATOM 680 N N . PRO A 1 87 ? 4.788 6.348 2.292 1.00 72.25 87 PRO A N 1
ATOM 681 C CA . PRO A 1 87 ? 4.077 5.371 3.113 1.00 72.25 87 PRO A CA 1
ATOM 682 C C . PRO A 1 87 ? 3.031 6.013 4.034 1.00 72.25 87 PRO A C 1
ATOM 684 O O . PRO A 1 87 ? 2.101 5.338 4.468 1.00 72.25 87 PRO A O 1
ATOM 687 N N . GLY A 1 88 ? 3.200 7.298 4.376 1.00 71.81 88 GLY A N 1
ATOM 688 C CA . GLY A 1 88 ? 2.321 8.047 5.277 1.00 71.81 88 GLY A CA 1
ATOM 689 C C . GLY A 1 88 ? 0.954 8.394 4.696 1.00 71.81 88 GLY A C 1
ATOM 690 O O . GLY A 1 88 ? 0.012 8.646 5.451 1.00 71.81 88 GLY A O 1
ATOM 691 N N . SER A 1 89 ? 0.834 8.402 3.369 1.00 74.06 89 SER A N 1
ATOM 692 C CA . SER A 1 89 ? -0.313 8.961 2.664 1.00 74.06 89 SER A CA 1
ATOM 693 C C . SER A 1 89 ? -1.171 7.872 2.019 1.00 74.06 89 SER A C 1
ATOM 695 O O . SER A 1 89 ? -0.668 6.998 1.317 1.00 74.06 89 SER A O 1
ATOM 697 N N . GLY A 1 90 ? -2.490 7.951 2.224 1.00 78.94 90 GLY A N 1
ATOM 698 C CA . GLY A 1 90 ? -3.492 7.098 1.575 1.00 78.94 90 GLY A CA 1
ATOM 699 C C . GLY A 1 90 ? -3.923 5.847 2.354 1.00 78.94 90 GLY A C 1
ATOM 700 O O . GLY A 1 90 ? -3.717 5.748 3.566 1.00 78.94 90 GLY A O 1
ATOM 701 N N . THR A 1 91 ? -4.590 4.918 1.663 1.00 85.69 91 THR A N 1
ATOM 702 C CA . THR A 1 91 ? -5.179 3.693 2.247 1.00 85.69 91 THR A CA 1
ATOM 703 C C . THR A 1 91 ? -4.238 2.491 2.158 1.00 85.69 91 THR A C 1
ATOM 705 O O . THR A 1 91 ? -3.267 2.499 1.390 1.00 85.69 91 THR A O 1
ATOM 708 N N . THR A 1 92 ? -4.548 1.428 2.908 1.00 86.88 92 THR A N 1
ATOM 709 C CA . THR A 1 92 ? -3.801 0.159 2.844 1.00 86.88 92 THR A CA 1
ATOM 710 C C . THR A 1 92 ? -3.878 -0.444 1.440 1.00 86.88 92 THR A C 1
ATOM 712 O O . THR A 1 92 ? -2.854 -0.837 0.880 1.00 86.88 92 THR A O 1
ATOM 715 N N . SER A 1 93 ? -5.067 -0.449 0.825 1.00 86.19 93 SER A N 1
ATOM 716 C CA . SER A 1 93 ? -5.272 -0.985 -0.529 1.00 86.19 93 SER A CA 1
ATOM 717 C C . SER A 1 93 ? -4.450 -0.253 -1.585 1.00 86.19 93 SER A C 1
ATOM 719 O O . SER A 1 93 ? -3.907 -0.891 -2.482 1.00 86.19 93 SER A O 1
ATOM 721 N N . GLN A 1 94 ? -4.295 1.068 -1.468 1.00 84.38 94 GLN A N 1
ATOM 722 C CA . GLN A 1 94 ? -3.451 1.832 -2.387 1.00 84.38 94 GLN A CA 1
ATOM 723 C C . GLN A 1 94 ? -1.969 1.442 -2.278 1.00 84.38 94 GLN A C 1
ATOM 725 O O . GLN A 1 94 ? -1.280 1.426 -3.292 1.00 84.38 94 GLN A O 1
ATOM 730 N N . GLU A 1 95 ? -1.472 1.097 -1.082 1.00 87.69 95 GLU A N 1
ATOM 731 C CA . GLU A 1 95 ? -0.070 0.673 -0.913 1.00 87.69 95 GLU A CA 1
ATOM 732 C C . GLU A 1 95 ? 0.148 -0.704 -1.532 1.00 87.69 95 GLU A C 1
ATOM 734 O O . GLU A 1 95 ? 1.095 -0.908 -2.289 1.00 87.69 95 GLU A O 1
ATOM 739 N N . ILE A 1 96 ? -0.773 -1.630 -1.266 1.00 88.38 96 ILE A N 1
ATOM 740 C CA . ILE A 1 96 ? -0.752 -2.978 -1.839 1.00 88.38 96 ILE A CA 1
ATOM 741 C C . ILE A 1 96 ? -0.798 -2.903 -3.370 1.00 88.38 96 ILE A C 1
ATOM 743 O O . ILE A 1 96 ? 0.046 -3.489 -4.050 1.00 88.38 96 ILE A O 1
ATOM 747 N N . ASN A 1 97 ? -1.744 -2.134 -3.916 1.00 86.19 97 ASN A N 1
ATOM 748 C CA . ASN A 1 97 ? -1.911 -1.977 -5.358 1.00 86.19 97 ASN A CA 1
ATOM 749 C C . ASN A 1 97 ? -0.717 -1.278 -6.008 1.00 86.19 97 ASN A C 1
ATOM 751 O O . ASN A 1 97 ? -0.359 -1.643 -7.126 1.00 86.19 97 ASN A O 1
ATOM 755 N N . PHE A 1 98 ? -0.075 -0.326 -5.327 1.00 87.69 98 PHE A N 1
ATOM 756 C CA . PHE A 1 98 ? 1.138 0.321 -5.823 1.00 87.69 98 PHE A CA 1
ATOM 757 C C . PHE A 1 98 ? 2.262 -0.695 -6.041 1.00 87.69 98 PHE A C 1
ATOM 759 O O . PHE A 1 98 ? 2.816 -0.756 -7.135 1.00 87.69 98 PHE A O 1
ATOM 766 N N . TRP A 1 99 ? 2.564 -1.542 -5.051 1.00 89.94 99 TRP A N 1
ATOM 767 C CA . TRP A 1 99 ? 3.634 -2.538 -5.182 1.00 89.94 99 TRP A CA 1
ATOM 768 C C . TRP A 1 99 ? 3.318 -3.624 -6.213 1.00 89.94 99 TRP A C 1
ATOM 770 O O . TRP A 1 99 ? 4.192 -3.977 -7.004 1.00 89.94 99 TRP A O 1
ATOM 780 N N . LEU A 1 100 ? 2.070 -4.103 -6.259 1.00 89.06 100 LEU A N 1
ATOM 781 C CA . LEU A 1 100 ? 1.629 -5.075 -7.266 1.00 89.06 100 LEU A CA 1
ATOM 782 C C . LEU A 1 100 ? 1.674 -4.493 -8.684 1.00 89.06 100 LEU A C 1
ATOM 784 O O . LEU A 1 100 ? 2.064 -5.172 -9.631 1.00 89.06 100 LEU A O 1
ATOM 788 N N . SER A 1 101 ? 1.275 -3.232 -8.845 1.00 87.50 101 SER A N 1
ATOM 789 C CA . SER A 1 101 ? 1.327 -2.553 -10.142 1.00 87.50 101 SER A CA 1
ATOM 790 C C . SER A 1 101 ? 2.764 -2.244 -10.543 1.00 87.50 101 SER A C 1
ATOM 792 O O . SER A 1 101 ? 3.086 -2.336 -11.724 1.00 87.50 101 SER A O 1
ATOM 794 N N . MET A 1 102 ? 3.631 -1.922 -9.575 1.00 88.69 102 MET A N 1
ATOM 795 C CA . MET A 1 102 ? 5.052 -1.673 -9.807 1.00 88.69 102 MET A CA 1
ATOM 796 C C . MET A 1 102 ? 5.736 -2.924 -10.338 1.00 88.69 102 MET A C 1
ATOM 798 O O . MET A 1 102 ? 6.460 -2.831 -11.318 1.00 88.69 102 MET A O 1
ATOM 802 N N . GLU A 1 103 ? 5.461 -4.092 -9.753 1.00 89.94 103 GLU A N 1
ATOM 803 C CA . GLU A 1 103 ? 5.982 -5.370 -10.252 1.00 89.94 103 GLU A CA 1
ATOM 804 C C . GLU A 1 103 ? 5.598 -5.568 -11.721 1.00 89.94 103 GLU A C 1
ATOM 806 O O . GLU A 1 103 ? 6.467 -5.691 -12.576 1.00 89.94 103 GLU A O 1
ATOM 811 N N . ARG A 1 104 ? 4.304 -5.439 -12.042 1.00 89.12 104 ARG A N 1
ATOM 812 C CA . ARG A 1 104 ? 3.818 -5.570 -13.423 1.00 89.12 104 ARG A CA 1
ATOM 813 C C . ARG A 1 104 ? 4.421 -4.536 -14.371 1.00 89.12 104 ARG A C 1
ATOM 815 O O . ARG A 1 104 ? 4.565 -4.822 -15.554 1.00 89.12 104 ARG A O 1
ATOM 822 N N . ALA A 1 105 ? 4.668 -3.312 -13.911 1.00 88.44 105 ALA A N 1
ATOM 823 C CA . ALA A 1 105 ? 5.259 -2.262 -14.734 1.00 88.44 105 ALA A CA 1
ATOM 824 C C . ALA A 1 105 ? 6.739 -2.547 -15.022 1.00 88.44 105 ALA A C 1
ATOM 826 O O . ALA A 1 105 ? 7.171 -2.395 -16.161 1.00 88.44 105 ALA A O 1
ATOM 827 N N . LEU A 1 106 ? 7.496 -3.007 -14.021 1.00 89.56 106 LEU A N 1
ATOM 828 C CA . LEU A 1 106 ? 8.892 -3.408 -14.198 1.00 89.56 106 LEU A CA 1
ATOM 829 C C . LEU A 1 106 ? 9.011 -4.647 -15.096 1.00 89.56 106 LEU A C 1
ATOM 831 O O . LEU A 1 106 ? 9.861 -4.640 -15.981 1.00 89.56 106 LEU A O 1
ATOM 835 N N . ASP A 1 107 ? 8.120 -5.632 -14.949 1.00 89.75 107 ASP A N 1
ATOM 836 C CA . ASP A 1 107 ? 8.060 -6.805 -15.832 1.00 89.75 107 ASP A CA 1
ATOM 837 C C . ASP A 1 107 ? 7.769 -6.388 -17.287 1.00 89.75 107 ASP A C 1
ATOM 839 O O . ASP A 1 107 ? 8.452 -6.822 -18.210 1.00 89.75 107 ASP A O 1
ATOM 843 N N . ARG A 1 108 ? 6.821 -5.460 -17.510 1.00 88.94 108 ARG A N 1
ATOM 844 C CA . ARG A 1 108 ? 6.550 -4.907 -18.854 1.00 88.94 108 ARG A CA 1
ATOM 845 C C . ARG A 1 108 ? 7.762 -4.189 -19.446 1.00 88.94 108 ARG A C 1
ATOM 847 O O . ARG A 1 108 ? 7.999 -4.292 -20.648 1.00 88.94 108 ARG A O 1
ATOM 854 N N . ILE A 1 109 ? 8.510 -3.444 -18.630 1.00 88.31 109 ILE A N 1
ATOM 855 C CA . ILE A 1 109 ? 9.756 -2.804 -19.068 1.00 88.31 109 ILE A CA 1
ATOM 856 C C . ILE A 1 109 ? 10.781 -3.875 -19.443 1.00 88.31 109 ILE A C 1
ATOM 858 O O . ILE A 1 109 ? 11.415 -3.754 -20.485 1.00 88.31 109 ILE A O 1
ATOM 862 N N . GLU A 1 110 ? 10.938 -4.924 -18.636 1.00 88.44 110 GLU A N 1
ATOM 863 C CA . GLU A 1 110 ? 11.861 -6.025 -18.925 1.00 88.44 110 GLU A CA 1
ATOM 864 C C . GLU A 1 110 ? 11.503 -6.739 -20.240 1.00 88.44 110 GLU A C 1
ATOM 866 O O . GLU A 1 110 ? 12.384 -6.943 -21.079 1.00 88.44 110 GLU A O 1
ATOM 871 N N . ASP A 1 111 ? 10.216 -6.989 -20.490 1.00 89.44 111 ASP A N 1
ATOM 872 C CA . ASP A 1 111 ? 9.718 -7.541 -21.756 1.00 89.44 111 ASP A CA 1
ATOM 873 C C . ASP A 1 111 ? 10.001 -6.613 -22.949 1.00 89.44 111 ASP A C 1
ATOM 875 O O . ASP A 1 111 ? 10.439 -7.063 -24.010 1.00 89.44 111 ASP A O 1
ATOM 879 N N . GLN A 1 112 ? 9.795 -5.300 -22.790 1.00 86.88 112 GLN A N 1
ATOM 880 C CA . GLN A 1 112 ? 10.149 -4.324 -23.823 1.00 86.88 112 GLN A CA 1
ATOM 881 C C . GLN A 1 112 ? 11.658 -4.311 -24.084 1.00 86.88 112 GLN A C 1
ATOM 883 O O . GLN A 1 112 ? 12.077 -4.277 -25.237 1.00 86.88 112 GLN A O 1
ATOM 888 N N . LEU A 1 113 ? 12.495 -4.378 -23.050 1.00 85.50 113 LEU A N 1
ATOM 889 C CA . LEU A 1 113 ? 13.951 -4.434 -23.200 1.00 85.50 113 LEU A CA 1
ATOM 890 C C . LEU A 1 113 ? 14.434 -5.709 -23.898 1.00 85.50 113 LEU A C 1
ATOM 892 O O . LEU A 1 113 ? 15.464 -5.675 -24.572 1.00 85.50 113 LEU A O 1
ATOM 896 N N . ALA A 1 114 ? 13.695 -6.808 -23.750 1.00 86.69 114 ALA A N 1
ATOM 897 C CA . ALA A 1 114 ? 13.941 -8.066 -24.444 1.00 86.69 114 ALA A CA 1
ATOM 898 C C . ALA A 1 114 ? 13.440 -8.073 -25.902 1.00 86.69 114 ALA A C 1
ATOM 900 O O . ALA A 1 114 ? 13.709 -9.034 -26.624 1.00 86.69 114 ALA A O 1
ATOM 901 N N . SER A 1 115 ? 12.732 -7.027 -26.348 1.00 88.12 115 SER A N 1
ATOM 902 C CA . SER A 1 115 ? 12.248 -6.915 -27.727 1.00 88.12 115 SER A CA 1
ATOM 903 C C . SER A 1 115 ? 13.395 -6.863 -28.739 1.00 88.12 115 SER A C 1
ATOM 905 O O . SER A 1 115 ? 14.438 -6.238 -28.510 1.00 88.12 115 SER A O 1
ATOM 907 N N . ASP A 1 116 ? 13.182 -7.500 -29.892 1.00 84.44 116 ASP A N 1
ATOM 908 C CA . ASP A 1 116 ? 14.185 -7.577 -30.955 1.00 84.44 116 ASP A CA 1
ATOM 909 C C . ASP A 1 116 ? 14.595 -6.175 -31.450 1.00 84.44 116 ASP A C 1
ATOM 911 O O . ASP A 1 116 ? 15.741 -5.953 -31.838 1.00 84.44 116 ASP A O 1
ATOM 915 N N . GLU A 1 117 ? 13.676 -5.209 -31.408 1.00 85.81 117 GLU A N 1
ATOM 916 C CA . GLU A 1 117 ? 13.896 -3.815 -31.783 1.00 85.81 117 GLU A CA 1
ATOM 917 C C . GLU A 1 117 ? 14.931 -3.115 -30.892 1.00 85.81 117 GLU A C 1
ATOM 919 O O . GLU A 1 117 ? 15.828 -2.420 -31.387 1.00 85.81 117 GLU A O 1
ATOM 924 N N . ILE A 1 118 ? 14.838 -3.306 -29.576 1.00 86.44 118 ILE A N 1
ATOM 925 C CA . ILE A 1 118 ? 15.756 -2.689 -28.614 1.00 86.44 118 ILE A CA 1
ATOM 926 C C . ILE A 1 118 ? 17.094 -3.425 -28.612 1.00 86.44 118 ILE A C 1
ATOM 928 O O . ILE A 1 118 ? 18.143 -2.775 -28.633 1.00 86.44 118 ILE A O 1
ATOM 932 N N . VAL A 1 119 ? 17.079 -4.758 -28.687 1.00 87.12 119 VAL A N 1
ATOM 933 C CA . VAL A 1 119 ? 18.303 -5.565 -28.801 1.00 87.12 119 VAL A CA 1
ATOM 934 C C . VAL A 1 119 ? 19.088 -5.187 -30.060 1.00 87.12 119 VAL A C 1
ATOM 936 O O . VAL A 1 119 ? 20.281 -4.899 -29.961 1.00 87.12 119 VAL A O 1
ATOM 939 N N . LEU A 1 120 ? 18.424 -5.057 -31.216 1.00 84.94 120 LEU A N 1
ATOM 940 C CA . LEU A 1 120 ? 19.073 -4.631 -32.459 1.00 84.94 120 LEU A CA 1
ATOM 941 C C . LEU A 1 120 ? 19.666 -3.221 -32.337 1.00 84.94 120 LEU A C 1
ATOM 943 O O . LEU A 1 120 ? 20.793 -2.993 -32.772 1.00 84.94 120 LEU A O 1
ATOM 947 N N . THR A 1 121 ? 18.949 -2.280 -31.713 1.00 85.88 121 THR A N 1
ATOM 948 C CA . THR A 1 121 ? 19.468 -0.919 -31.474 1.00 85.88 121 THR A CA 1
ATOM 949 C C . THR A 1 121 ? 20.766 -0.949 -30.663 1.00 85.88 121 THR A C 1
ATOM 951 O O . THR A 1 121 ? 21.733 -0.249 -30.977 1.00 85.88 121 THR A O 1
ATOM 954 N N . MET A 1 122 ? 20.811 -1.796 -29.636 1.00 85.06 122 MET A N 1
ATOM 955 C CA . MET A 1 122 ? 21.975 -1.957 -28.769 1.00 85.06 122 MET A CA 1
ATOM 956 C C . MET A 1 122 ? 23.145 -2.636 -29.490 1.00 85.06 122 MET A C 1
ATOM 958 O O . MET A 1 122 ? 24.292 -2.211 -29.326 1.00 85.06 122 MET A O 1
ATOM 962 N N . ASP A 1 123 ? 22.870 -3.638 -30.323 1.00 84.44 123 ASP A N 1
ATOM 963 C CA . ASP A 1 123 ? 23.885 -4.331 -31.116 1.00 84.44 123 ASP A CA 1
ATOM 964 C C . ASP A 1 123 ? 24.483 -3.429 -32.203 1.00 84.44 123 ASP A C 1
ATOM 966 O O . ASP A 1 123 ? 25.698 -3.443 -32.409 1.00 84.44 123 ASP A O 1
ATOM 970 N N . VAL A 1 124 ? 23.674 -2.565 -32.826 1.00 84.81 124 VAL A N 1
ATOM 971 C CA . VAL A 1 124 ? 24.135 -1.539 -33.778 1.00 84.81 124 VAL A CA 1
ATOM 972 C C . VAL A 1 124 ? 25.085 -0.549 -33.104 1.00 84.81 124 VAL A C 1
ATOM 974 O O . VAL A 1 124 ? 26.181 -0.298 -33.608 1.00 84.81 124 VAL A O 1
ATOM 977 N N . LEU A 1 125 ? 24.720 -0.020 -31.930 1.00 84.06 125 LEU A N 1
ATOM 978 C CA . LEU A 1 125 ? 25.589 0.890 -31.172 1.00 84.06 125 LEU A CA 1
ATOM 979 C C . LEU A 1 125 ? 26.895 0.208 -30.734 1.00 84.06 125 LEU A C 1
ATOM 981 O O . LEU A 1 125 ? 27.962 0.830 -30.759 1.00 84.06 125 LEU A O 1
ATOM 985 N N . LYS A 1 126 ? 26.834 -1.080 -30.379 1.00 84.56 126 LYS A N 1
ATOM 986 C CA . LYS A 1 126 ? 28.009 -1.883 -30.022 1.00 84.56 126 LYS A CA 1
ATOM 987 C C . LYS A 1 126 ? 28.924 -2.128 -31.227 1.00 84.56 126 LYS A C 1
ATOM 989 O O . LYS A 1 126 ? 30.137 -1.956 -31.102 1.00 84.56 126 LYS A O 1
ATOM 994 N N . ALA A 1 127 ? 28.364 -2.476 -32.386 1.00 82.50 127 ALA A N 1
ATOM 995 C CA . ALA A 1 127 ? 29.105 -2.663 -33.635 1.00 82.50 127 ALA A CA 1
ATOM 996 C C . ALA A 1 127 ? 29.786 -1.362 -34.095 1.00 82.50 127 ALA A C 1
ATOM 998 O O . ALA A 1 127 ? 30.940 -1.379 -34.523 1.00 82.50 127 ALA A O 1
ATOM 999 N N . ALA A 1 128 ? 29.126 -0.220 -33.890 1.00 81.94 128 ALA A N 1
ATOM 1000 C CA . ALA A 1 128 ? 29.667 1.111 -34.155 1.00 81.94 128 ALA A CA 1
ATOM 1001 C C . ALA A 1 128 ? 30.681 1.614 -33.099 1.00 81.94 128 ALA A C 1
ATOM 1003 O O . ALA A 1 128 ? 31.045 2.791 -33.100 1.00 81.94 128 ALA A O 1
ATOM 1004 N N . LYS A 1 129 ? 31.144 0.749 -32.181 1.00 83.69 129 LYS A N 1
ATOM 1005 C CA . LYS A 1 129 ? 32.095 1.057 -31.091 1.00 83.69 129 LYS A CA 1
ATOM 1006 C C . LYS A 1 129 ? 31.618 2.126 -30.092 1.00 83.69 129 LYS A C 1
ATOM 1008 O O . LYS A 1 129 ? 32.427 2.697 -29.360 1.00 83.69 129 LYS A O 1
ATOM 1013 N N . ARG A 1 130 ? 30.310 2.386 -29.993 1.00 79.88 130 ARG A N 1
ATOM 1014 C CA . ARG A 1 130 ? 29.722 3.351 -29.046 1.00 79.88 130 ARG A CA 1
ATOM 1015 C C . ARG A 1 130 ? 29.338 2.685 -27.727 1.00 79.88 130 ARG A C 1
ATOM 1017 O O . ARG A 1 130 ? 28.177 2.651 -27.324 1.00 79.88 130 ARG A O 1
ATOM 1024 N N . PHE A 1 131 ? 30.341 2.166 -27.024 1.00 79.25 131 PHE A N 1
ATOM 1025 C CA . PHE A 1 131 ? 30.127 1.353 -25.824 1.00 79.25 131 PHE A CA 1
ATOM 1026 C C . PHE A 1 131 ? 29.527 2.127 -24.645 1.00 79.25 131 PHE A C 1
ATOM 1028 O O . PHE A 1 131 ? 28.750 1.547 -23.891 1.00 79.25 131 PHE A O 1
ATOM 1035 N N . HIS A 1 132 ? 29.819 3.427 -24.507 1.00 79.19 132 HIS A N 1
ATOM 1036 C CA . HIS A 1 132 ? 29.315 4.244 -23.395 1.00 79.19 132 HIS A CA 1
ATOM 1037 C C . HIS A 1 132 ? 27.789 4.201 -23.272 1.00 79.19 132 HIS A C 1
ATOM 1039 O O . HIS A 1 132 ? 27.287 3.920 -22.191 1.00 79.19 132 HIS A O 1
ATOM 1045 N N . ALA A 1 133 ? 27.056 4.374 -24.378 1.00 75.75 133 ALA A N 1
ATOM 1046 C CA . ALA A 1 133 ? 25.594 4.316 -24.371 1.00 75.75 133 ALA A CA 1
ATOM 1047 C C . ALA A 1 133 ? 25.083 2.935 -23.925 1.00 75.75 133 ALA A C 1
ATOM 1049 O O . ALA A 1 133 ? 24.168 2.837 -23.113 1.00 75.75 133 ALA A O 1
ATOM 1050 N N . THR A 1 134 ? 25.725 1.862 -24.397 1.00 77.75 134 THR A N 1
ATOM 1051 C CA . THR A 1 134 ? 25.307 0.488 -24.083 1.00 77.75 134 THR A CA 1
ATOM 1052 C C . THR A 1 134 ? 25.616 0.061 -22.646 1.00 77.75 134 THR A C 1
ATOM 1054 O O . THR A 1 134 ? 24.844 -0.684 -22.041 1.00 77.75 134 THR A O 1
ATOM 1057 N N . VAL A 1 135 ? 26.732 0.540 -22.087 1.00 81.50 135 VAL A N 1
ATOM 1058 C CA . VAL A 1 135 ? 27.143 0.266 -20.705 1.00 81.50 135 VAL A CA 1
ATOM 1059 C C . VAL A 1 135 ? 26.308 1.096 -19.731 1.00 81.50 135 VAL A C 1
ATOM 1061 O O . VAL A 1 135 ? 25.784 0.539 -18.766 1.00 81.50 135 VAL A O 1
ATOM 1064 N N . SER A 1 136 ? 26.106 2.389 -20.014 1.00 80.25 136 SER A N 1
ATOM 1065 C CA . SER A 1 136 ? 25.201 3.250 -19.241 1.00 80.25 136 SER A CA 1
ATOM 1066 C C . SER A 1 136 ? 23.777 2.711 -19.230 1.00 80.25 136 SER A C 1
ATOM 1068 O O . SER A 1 136 ? 23.169 2.644 -18.175 1.00 80.25 136 SER A O 1
ATOM 1070 N N . PHE A 1 137 ? 23.249 2.207 -20.344 1.00 81.56 137 PHE A N 1
ATOM 1071 C CA . PHE A 1 137 ? 21.902 1.632 -20.364 1.00 81.56 137 PHE A CA 1
ATOM 1072 C C . PHE A 1 137 ? 21.713 0.448 -19.399 1.00 81.56 137 PHE A C 1
ATOM 1074 O O . PHE A 1 137 ? 20.694 0.339 -18.721 1.00 81.56 137 PHE A O 1
ATOM 1081 N N . ARG A 1 138 ? 22.708 -0.440 -19.286 1.00 77.62 138 ARG A N 1
ATOM 1082 C CA . ARG A 1 138 ? 22.629 -1.591 -18.369 1.00 77.62 138 ARG A CA 1
ATOM 1083 C C . ARG A 1 138 ? 22.812 -1.209 -16.902 1.00 77.62 138 ARG A C 1
ATOM 1085 O O . ARG A 1 138 ? 22.280 -1.896 -16.038 1.00 77.62 138 ARG A O 1
ATOM 1092 N N . THR A 1 139 ? 23.578 -0.156 -16.635 1.00 80.94 139 THR A N 1
ATOM 1093 C CA . THR A 1 139 ? 24.011 0.201 -15.276 1.00 80.94 139 THR A CA 1
ATOM 1094 C C . THR A 1 139 ? 23.133 1.305 -14.680 1.00 80.94 139 THR A C 1
ATOM 1096 O O . THR A 1 139 ? 22.739 1.226 -13.522 1.00 80.94 139 THR A O 1
ATOM 1099 N N . ASP A 1 140 ? 22.740 2.291 -15.488 1.00 82.94 140 ASP A N 1
ATOM 1100 C CA . ASP A 1 140 ? 22.049 3.505 -15.044 1.00 82.94 140 ASP A CA 1
ATOM 1101 C C . ASP A 1 140 ? 20.521 3.355 -15.020 1.00 82.94 140 ASP A C 1
ATOM 1103 O O . ASP A 1 140 ? 19.830 4.224 -14.493 1.00 82.94 140 ASP A O 1
ATOM 1107 N N . THR A 1 141 ? 19.949 2.278 -15.563 1.00 82.19 141 THR A N 1
ATOM 1108 C CA . THR A 1 141 ? 18.491 2.052 -15.511 1.00 82.19 141 THR A CA 1
ATOM 1109 C C . THR A 1 141 ? 17.996 1.725 -14.102 1.00 82.19 141 THR A C 1
ATOM 1111 O O . THR A 1 141 ? 16.862 2.061 -13.756 1.00 82.19 141 THR A O 1
ATOM 1114 N N . GLY A 1 142 ? 18.826 1.077 -13.273 1.00 85.62 142 GLY A N 1
ATOM 1115 C CA . GLY A 1 142 ? 18.443 0.623 -11.930 1.00 85.62 142 GLY A CA 1
ATOM 1116 C C . GLY A 1 142 ? 17.317 -0.421 -11.925 1.00 85.62 142 GLY A C 1
ATOM 1117 O O . GLY A 1 142 ? 16.756 -0.712 -10.870 1.00 85.62 142 GLY A O 1
ATOM 1118 N N . LEU A 1 143 ? 16.974 -0.984 -13.092 1.00 87.75 143 LEU A N 1
ATOM 1119 C CA . LEU A 1 143 ? 15.831 -1.883 -13.270 1.00 87.75 143 LEU A CA 1
ATOM 1120 C C . LEU A 1 143 ? 15.972 -3.147 -12.426 1.00 87.75 143 LEU A C 1
ATOM 1122 O O . LEU A 1 143 ? 15.044 -3.515 -11.716 1.00 87.75 143 LEU A O 1
ATOM 1126 N N . LYS A 1 144 ? 17.155 -3.767 -12.445 1.00 87.88 144 LYS A N 1
ATOM 1127 C CA . LYS A 1 144 ? 17.423 -4.995 -11.692 1.00 87.88 144 LYS A CA 1
ATOM 1128 C C . LYS A 1 144 ? 17.279 -4.787 -10.181 1.00 87.88 144 LYS A C 1
ATOM 1130 O O . LYS A 1 144 ? 16.606 -5.563 -9.512 1.00 87.88 144 LYS A O 1
ATOM 1135 N N . GLU A 1 145 ? 17.864 -3.715 -9.646 1.00 89.62 145 GLU A N 1
ATOM 1136 C CA . GLU A 1 145 ? 17.777 -3.392 -8.215 1.00 89.62 145 GLU A CA 1
ATOM 1137 C C . GLU A 1 145 ? 16.341 -3.054 -7.796 1.00 89.62 145 GLU A C 1
ATOM 1139 O O . GLU A 1 145 ? 15.874 -3.497 -6.742 1.00 89.62 145 GLU A O 1
ATOM 1144 N N . ALA A 1 146 ? 15.620 -2.296 -8.630 1.00 89.06 146 ALA A N 1
ATOM 1145 C CA . ALA A 1 146 ? 14.215 -1.982 -8.406 1.00 89.06 146 ALA A CA 1
ATOM 1146 C C . ALA A 1 146 ? 13.337 -3.242 -8.457 1.00 89.06 146 ALA A C 1
ATOM 1148 O O . ALA A 1 146 ? 12.517 -3.427 -7.560 1.00 89.06 146 ALA A O 1
ATOM 1149 N N . GLY A 1 147 ? 13.558 -4.135 -9.425 1.00 90.06 147 GLY A N 1
ATOM 1150 C CA . GLY A 1 147 ? 12.853 -5.411 -9.556 1.00 90.06 147 GLY A CA 1
ATOM 1151 C C . GLY A 1 147 ? 13.070 -6.313 -8.343 1.00 90.06 147 GLY A C 1
ATOM 1152 O O . GLY A 1 147 ? 12.110 -6.718 -7.693 1.00 90.06 147 GLY A O 1
ATOM 1153 N N . GLU A 1 148 ? 14.324 -6.533 -7.938 1.00 91.25 148 GLU A N 1
ATOM 1154 C CA . GLU A 1 148 ? 14.649 -7.320 -6.740 1.00 91.25 148 GLU A CA 1
ATOM 1155 C C . GLU A 1 148 ? 14.058 -6.710 -5.458 1.00 91.25 148 GLU A C 1
ATOM 1157 O O . GLU A 1 148 ? 13.680 -7.424 -4.525 1.00 91.25 148 GLU A O 1
ATOM 1162 N N . ARG A 1 149 ? 13.998 -5.377 -5.356 1.00 90.81 149 ARG A N 1
ATOM 1163 C CA . ARG A 1 149 ? 13.356 -4.684 -4.229 1.00 90.81 149 ARG A CA 1
ATOM 1164 C C . ARG A 1 149 ? 11.848 -4.921 -4.225 1.00 90.81 149 ARG A C 1
ATOM 1166 O O . ARG A 1 149 ? 11.308 -5.314 -3.191 1.00 90.81 149 ARG A O 1
ATOM 1173 N N . VAL A 1 150 ? 11.190 -4.710 -5.363 1.00 91.25 150 VAL A N 1
ATOM 1174 C CA . VAL A 1 150 ? 9.739 -4.858 -5.512 1.00 91.25 150 VAL A CA 1
ATOM 1175 C C . VAL A 1 150 ? 9.319 -6.300 -5.265 1.00 91.25 150 VAL A C 1
ATOM 1177 O O . VAL A 1 150 ? 8.465 -6.517 -4.416 1.00 91.25 150 VAL A O 1
ATOM 1180 N N . GLN A 1 151 ? 9.985 -7.287 -5.868 1.00 91.25 151 GLN A N 1
ATOM 1181 C CA . GLN A 1 151 ? 9.705 -8.708 -5.636 1.00 91.25 151 GLN A CA 1
ATOM 1182 C C . GLN A 1 151 ? 9.809 -9.080 -4.149 1.00 91.25 151 GLN A C 1
ATOM 1184 O O . GLN A 1 151 ? 8.934 -9.751 -3.600 1.00 91.25 151 GLN A O 1
ATOM 1189 N N . ARG A 1 152 ? 10.846 -8.593 -3.451 1.00 90.94 152 ARG A N 1
ATOM 1190 C CA . ARG A 1 152 ? 11.024 -8.845 -2.011 1.00 90.94 152 ARG A CA 1
ATOM 1191 C C . ARG A 1 152 ? 9.938 -8.198 -1.153 1.00 90.94 152 ARG A C 1
ATOM 1193 O O . ARG A 1 152 ? 9.558 -8.778 -0.137 1.00 90.94 152 ARG A O 1
ATOM 1200 N N . TYR A 1 153 ? 9.444 -7.019 -1.528 1.00 91.19 153 TYR A N 1
ATOM 1201 C CA . TYR A 1 153 ? 8.334 -6.361 -0.828 1.00 91.19 153 TYR A CA 1
ATOM 1202 C C . TYR A 1 153 ? 6.993 -7.011 -1.173 1.00 91.19 153 TYR A C 1
ATOM 1204 O O . TYR A 1 153 ? 6.123 -7.139 -0.314 1.00 91.19 153 TYR A O 1
ATOM 1212 N N . ASN A 1 154 ? 6.846 -7.507 -2.397 1.00 90.00 154 ASN A N 1
ATOM 1213 C CA . ASN A 1 154 ? 5.614 -8.106 -2.872 1.00 90.00 154 ASN A CA 1
ATOM 1214 C C . ASN A 1 154 ? 5.302 -9.449 -2.196 1.00 90.00 154 ASN A C 1
ATOM 1216 O O . ASN A 1 154 ? 4.145 -9.828 -2.084 1.00 90.00 154 ASN A O 1
ATOM 1220 N N . VAL A 1 155 ? 6.296 -10.129 -1.611 1.00 90.44 155 VAL A N 1
ATOM 1221 C CA . VAL A 1 155 ? 6.060 -11.286 -0.722 1.00 90.44 155 VAL A CA 1
ATOM 1222 C C . VAL A 1 155 ? 5.136 -10.939 0.460 1.00 90.44 155 VAL A C 1
ATOM 1224 O O . VAL A 1 155 ? 4.413 -11.815 0.945 1.00 90.44 155 VAL A O 1
ATOM 1227 N N . LEU A 1 156 ? 5.161 -9.684 0.928 1.00 90.50 156 LEU A N 1
ATOM 1228 C CA . LEU A 1 156 ? 4.252 -9.165 1.952 1.00 90.50 156 LEU A CA 1
ATOM 1229 C C . LEU A 1 156 ? 2.917 -8.698 1.348 1.00 90.50 156 LEU A C 1
ATOM 1231 O O . LEU A 1 156 ? 1.866 -8.984 1.918 1.00 90.50 156 LEU A O 1
ATOM 1235 N N . MET A 1 157 ? 2.958 -7.980 0.224 1.00 89.94 157 MET A N 1
ATOM 1236 C CA . MET A 1 157 ? 1.771 -7.342 -0.370 1.00 89.94 157 MET A CA 1
ATOM 1237 C C . MET A 1 157 ? 0.859 -8.326 -1.116 1.00 89.94 157 MET A C 1
ATOM 1239 O O . MET A 1 157 ? -0.348 -8.111 -1.207 1.00 89.94 157 MET A O 1
ATOM 1243 N N . LYS A 1 158 ? 1.412 -9.430 -1.620 1.00 88.19 158 LYS A N 1
ATOM 1244 C CA . LYS A 1 158 ? 0.657 -10.485 -2.290 1.00 88.19 158 LYS A CA 1
ATOM 1245 C C . LYS A 1 158 ? -0.248 -11.224 -1.303 1.00 88.19 158 LYS A C 1
ATOM 1247 O O . LYS A 1 158 ? 0.168 -11.562 -0.193 1.00 88.19 158 LYS A O 1
ATOM 1252 N N . ASP A 1 159 ? -1.477 -11.485 -1.744 1.00 87.94 159 ASP A N 1
ATOM 1253 C CA . ASP A 1 159 ? -2.535 -12.159 -0.979 1.00 87.94 159 ASP A CA 1
ATOM 1254 C C . ASP A 1 159 ? -2.867 -11.467 0.357 1.00 87.94 159 ASP A C 1
ATOM 1256 O O . ASP A 1 159 ? -3.301 -12.108 1.314 1.00 87.94 159 ASP A O 1
ATOM 1260 N N . PHE A 1 160 ? -2.655 -10.149 0.444 1.00 91.06 160 PHE A N 1
ATOM 1261 C CA . PHE A 1 160 ? -2.948 -9.390 1.654 1.00 91.06 160 PHE A CA 1
ATOM 1262 C C . PHE A 1 160 ? -4.472 -9.329 1.900 1.00 91.06 160 PHE A C 1
ATOM 1264 O O . PHE A 1 160 ? -5.210 -8.834 1.040 1.00 91.06 160 PHE A O 1
ATOM 1271 N N . PRO A 1 161 ? -4.981 -9.775 3.066 1.00 91.88 161 PRO A N 1
ATOM 1272 C CA . PRO A 1 161 ? -6.416 -9.980 3.291 1.00 91.88 161 PRO A CA 1
ATOM 1273 C C . PRO A 1 161 ? -7.176 -8.690 3.666 1.00 91.88 161 PRO A C 1
ATOM 1275 O O . PRO A 1 161 ? -8.045 -8.701 4.531 1.00 91.88 161 PRO A O 1
ATOM 1278 N N . ILE A 1 162 ? -6.881 -7.556 3.016 1.00 89.75 162 ILE A N 1
ATOM 1279 C CA . ILE A 1 162 ? -7.559 -6.272 3.294 1.00 89.75 162 ILE A CA 1
ATOM 1280 C C . ILE A 1 162 ? -9.020 -6.271 2.826 1.00 89.75 162 ILE A C 1
ATOM 1282 O O . ILE A 1 162 ? -9.878 -5.627 3.427 1.00 89.75 162 ILE A O 1
ATOM 1286 N N . ASN A 1 163 ? -9.324 -7.045 1.782 1.00 88.50 163 ASN A N 1
ATOM 1287 C CA . ASN A 1 163 ? -10.670 -7.139 1.219 1.00 88.50 163 ASN A CA 1
ATOM 1288 C C . ASN A 1 163 ? -11.678 -7.720 2.219 1.00 88.50 163 ASN A C 1
ATOM 1290 O O . ASN A 1 163 ? -12.844 -7.339 2.184 1.00 88.50 163 ASN A O 1
ATOM 1294 N N . GLU A 1 164 ? -11.233 -8.587 3.135 1.00 89.94 164 GLU A N 1
ATOM 1295 C CA . GLU A 1 164 ? -12.088 -9.136 4.194 1.00 89.94 164 GLU A CA 1
ATOM 1296 C C . GLU A 1 164 ? -12.580 -8.038 5.143 1.00 89.94 164 GLU A C 1
ATOM 1298 O O . GLU A 1 164 ? -13.737 -8.058 5.558 1.00 89.94 164 GLU A O 1
ATOM 1303 N N . LEU A 1 165 ? -11.735 -7.040 5.434 1.00 90.75 165 LEU A N 1
ATOM 1304 C CA . LEU A 1 165 ? -12.111 -5.889 6.254 1.00 90.75 165 LEU A CA 1
ATOM 1305 C C . LEU A 1 165 ? -13.042 -4.950 5.483 1.00 90.75 165 LEU A C 1
ATOM 1307 O O . LEU A 1 165 ? -14.072 -4.539 6.005 1.00 90.75 165 LEU A O 1
ATOM 1311 N N . LEU A 1 166 ? -12.709 -4.640 4.228 1.00 88.00 166 LEU A N 1
ATOM 1312 C CA . LEU A 1 166 ? -13.485 -3.701 3.411 1.00 88.00 166 LEU A CA 1
ATOM 1313 C C . LEU A 1 166 ? -14.870 -4.235 3.005 1.00 88.00 166 LEU A C 1
ATOM 1315 O O . LEU A 1 166 ? -15.783 -3.448 2.756 1.00 88.00 166 LEU A O 1
ATOM 1319 N N . ALA A 1 167 ? -15.030 -5.559 2.938 1.00 89.12 167 ALA A N 1
ATOM 1320 C CA . ALA A 1 167 ? -16.297 -6.230 2.654 1.00 89.12 167 ALA A CA 1
ATOM 1321 C C . ALA A 1 167 ? -17.076 -6.634 3.922 1.00 89.12 167 ALA A C 1
ATOM 1323 O O . ALA A 1 167 ? -18.170 -7.206 3.813 1.00 89.12 167 ALA A O 1
ATOM 1324 N N . ALA A 1 168 ? -16.534 -6.378 5.118 1.00 89.81 168 ALA A N 1
ATOM 1325 C CA . ALA A 1 168 ? -17.181 -6.734 6.371 1.00 89.81 168 ALA A CA 1
ATOM 1326 C C . ALA A 1 168 ? -18.460 -5.907 6.581 1.00 89.81 168 ALA A C 1
ATOM 1328 O O . ALA A 1 168 ? -18.477 -4.687 6.456 1.00 89.81 168 ALA A O 1
ATOM 1329 N N . THR A 1 169 ? -19.558 -6.590 6.907 1.00 88.19 169 THR A N 1
ATOM 1330 C CA . THR A 1 169 ? -20.877 -5.967 7.122 1.00 88.19 169 THR A CA 1
ATOM 1331 C C . THR A 1 169 ? -21.326 -5.990 8.579 1.00 88.19 169 THR A C 1
ATOM 1333 O O . THR A 1 169 ? -22.396 -5.479 8.897 1.00 88.19 169 THR A O 1
ATOM 1336 N N . ASP A 1 170 ? -20.545 -6.630 9.442 1.00 88.38 170 ASP A N 1
ATOM 1337 C CA . ASP A 1 170 ? -20.849 -6.883 10.843 1.00 88.38 170 ASP A CA 1
ATOM 1338 C C . ASP A 1 170 ? -19.562 -6.825 11.675 1.00 88.38 170 ASP A C 1
ATOM 1340 O O . ASP A 1 170 ? -18.461 -7.037 11.159 1.00 88.38 170 ASP A O 1
ATOM 1344 N N . ILE A 1 171 ? -19.709 -6.515 12.965 1.00 89.50 171 ILE A N 1
ATOM 1345 C CA . ILE A 1 171 ? -18.583 -6.313 13.885 1.00 89.50 171 ILE A CA 1
ATOM 1346 C C . ILE A 1 171 ? -17.767 -7.602 14.062 1.00 89.50 171 ILE A C 1
ATOM 1348 O O . ILE A 1 171 ? -16.540 -7.548 14.120 1.00 89.50 171 ILE A O 1
ATOM 1352 N N . GLY A 1 172 ? -18.424 -8.767 14.069 1.00 89.75 172 GLY A N 1
ATOM 1353 C CA . GLY A 1 172 ? -17.750 -10.064 14.161 1.00 89.75 172 GLY A CA 1
ATOM 1354 C C . GLY A 1 172 ? -16.767 -10.295 13.011 1.00 89.75 172 GLY A C 1
ATOM 1355 O O . GLY A 1 172 ? -15.608 -10.640 13.243 1.00 89.75 172 GLY A O 1
ATOM 1356 N N . ARG A 1 173 ? -17.187 -10.031 11.769 1.00 89.88 173 ARG A N 1
ATOM 1357 C CA . ARG A 1 173 ? -16.313 -10.106 10.589 1.00 89.88 173 ARG A CA 1
ATOM 1358 C C . ARG A 1 173 ? -15.201 -9.074 10.606 1.00 89.88 173 ARG A C 1
ATOM 1360 O O . ARG A 1 173 ? -14.102 -9.406 10.178 1.00 89.88 173 ARG A O 1
ATOM 1367 N N . ILE A 1 174 ? -15.456 -7.864 11.107 1.00 91.31 174 ILE A N 1
ATOM 1368 C CA . ILE A 1 174 ? -14.405 -6.852 11.278 1.00 91.31 174 ILE A CA 1
ATOM 1369 C C . ILE A 1 174 ? -13.307 -7.395 12.202 1.00 91.31 174 ILE A C 1
ATOM 1371 O O . ILE A 1 174 ? -12.138 -7.368 11.826 1.00 91.31 174 ILE A O 1
ATOM 1375 N N . SER A 1 175 ? -13.669 -7.959 13.359 1.00 90.81 175 SER A N 1
ATOM 1376 C CA . SER A 1 175 ? -12.708 -8.560 14.295 1.00 90.81 175 SER A CA 1
ATOM 1377 C C . SER A 1 175 ? -11.888 -9.679 13.650 1.00 90.81 175 SER A C 1
ATOM 1379 O O . SER A 1 175 ? -10.661 -9.678 13.746 1.00 90.81 175 SER A O 1
ATOM 1381 N N . MET A 1 176 ? -12.550 -10.601 12.940 1.00 92.38 176 MET A N 1
ATOM 1382 C CA . MET A 1 176 ? -11.874 -11.694 12.230 1.00 92.38 176 MET A CA 1
ATOM 1383 C C . MET A 1 176 ? -10.934 -11.175 11.135 1.00 92.38 176 MET A C 1
ATOM 1385 O O . MET A 1 176 ? -9.817 -11.666 10.989 1.00 92.38 176 MET A O 1
ATOM 1389 N N . ALA A 1 177 ? -11.359 -10.169 10.368 1.00 93.69 177 ALA A N 1
ATOM 1390 C CA . ALA A 1 177 ? -10.540 -9.579 9.318 1.00 93.69 177 ALA A CA 1
ATOM 1391 C C . ALA A 1 177 ? -9.299 -8.884 9.892 1.00 93.69 177 ALA A C 1
ATOM 1393 O O . ALA A 1 177 ? -8.207 -9.047 9.352 1.00 93.69 177 ALA A O 1
ATOM 1394 N N . VAL A 1 178 ? -9.437 -8.162 11.009 1.00 92.31 178 VAL A N 1
ATOM 1395 C CA . VAL A 1 178 ? -8.304 -7.542 11.714 1.00 92.31 178 VAL A CA 1
ATOM 1396 C C . VAL A 1 178 ? -7.293 -8.602 12.152 1.00 92.31 178 VAL A C 1
ATOM 1398 O O . VAL A 1 178 ? -6.099 -8.438 11.902 1.00 92.31 178 VAL A O 1
ATOM 1401 N N . GLU A 1 179 ? -7.751 -9.705 12.744 1.00 93.38 179 GLU A N 1
ATOM 1402 C CA . GLU A 1 179 ? -6.878 -10.812 13.146 1.00 93.38 179 GLU A CA 1
ATOM 1403 C C . GLU A 1 179 ? -6.136 -11.416 11.943 1.00 93.38 179 GLU A C 1
ATOM 1405 O O . GLU A 1 179 ? -4.913 -11.560 11.976 1.00 93.38 179 GLU A O 1
ATOM 1410 N N . LEU A 1 180 ? -6.843 -11.691 10.842 1.00 94.50 180 LEU A N 1
ATOM 1411 C CA . LEU A 1 180 ? -6.246 -12.216 9.609 1.00 94.50 180 LEU A CA 1
ATOM 1412 C C . LEU A 1 180 ? -5.204 -11.261 9.010 1.00 94.50 180 LEU A C 1
ATOM 1414 O O . LEU A 1 180 ? -4.127 -11.699 8.593 1.00 94.50 180 LEU A O 1
ATOM 1418 N N . ILE A 1 181 ? -5.501 -9.959 8.987 1.00 94.06 181 ILE A N 1
ATOM 1419 C CA . ILE A 1 181 ? -4.604 -8.917 8.477 1.00 94.06 181 ILE A CA 1
ATOM 1420 C C . ILE A 1 181 ? -3.322 -8.860 9.304 1.00 94.06 181 ILE A C 1
ATOM 1422 O O . ILE A 1 181 ? -2.230 -8.929 8.734 1.00 94.06 181 ILE A O 1
ATOM 1426 N N . PHE A 1 182 ? -3.420 -8.775 10.633 1.00 93.75 182 PHE A N 1
ATOM 1427 C CA . PHE A 1 182 ? -2.235 -8.706 11.486 1.00 93.75 182 PHE A CA 1
ATOM 1428 C C . PHE A 1 182 ? -1.452 -10.018 11.505 1.00 93.75 182 PHE A C 1
ATOM 1430 O O . PHE A 1 182 ? -0.222 -9.975 11.450 1.00 93.75 182 PHE A O 1
ATOM 1437 N N . ALA A 1 183 ? -2.119 -11.174 11.475 1.00 94.06 183 ALA A N 1
ATOM 1438 C CA . ALA A 1 183 ? -1.455 -12.470 11.374 1.00 94.06 183 ALA A CA 1
ATOM 1439 C C . ALA A 1 183 ? -0.629 -12.590 10.081 1.00 94.06 183 ALA A C 1
ATOM 1441 O O . ALA A 1 183 ? 0.540 -12.995 10.122 1.00 94.06 183 ALA A O 1
ATOM 1442 N N . HIS A 1 184 ? -1.196 -12.194 8.932 1.00 93.88 184 HIS A N 1
ATOM 1443 C CA . HIS A 1 184 ? -0.459 -12.124 7.665 1.00 93.88 184 HIS A CA 1
ATOM 1444 C C . HIS A 1 184 ? 0.690 -11.120 7.756 1.00 93.88 184 HIS A C 1
ATOM 1446 O O . HIS A 1 184 ? 1.834 -11.462 7.447 1.00 93.88 184 HIS A O 1
ATOM 1452 N N . PHE A 1 185 ? 0.412 -9.911 8.245 1.00 92.50 185 PHE A N 1
ATOM 1453 C CA . PHE A 1 185 ? 1.387 -8.830 8.314 1.00 92.50 185 PHE A CA 1
ATOM 1454 C C . PHE A 1 185 ? 2.594 -9.191 9.191 1.00 92.50 185 PHE A C 1
ATOM 1456 O O . PHE A 1 185 ? 3.730 -9.119 8.727 1.00 92.50 185 PHE A O 1
ATOM 1463 N N . ILE A 1 186 ? 2.370 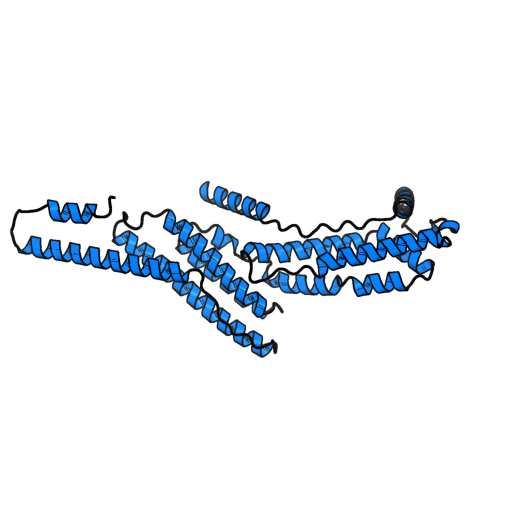-9.677 10.416 1.00 91.50 186 ILE A N 1
ATOM 1464 C CA . ILE A 1 186 ? 3.414 -10.099 11.364 1.00 91.50 186 ILE A CA 1
ATOM 1465 C C . ILE A 1 186 ? 4.237 -11.257 10.788 1.00 91.50 186 ILE A C 1
ATOM 1467 O O . ILE A 1 186 ? 5.473 -11.231 10.826 1.00 91.50 186 ILE A O 1
ATOM 1471 N N . LYS A 1 187 ? 3.575 -12.283 10.235 1.00 91.56 187 LYS A N 1
ATOM 1472 C CA . LYS A 1 187 ? 4.250 -13.469 9.688 1.00 91.56 187 LYS A CA 1
ATOM 1473 C C . LYS A 1 187 ? 5.129 -13.116 8.492 1.00 91.56 187 LYS A C 1
ATOM 1475 O O . LYS A 1 187 ? 6.269 -13.571 8.416 1.00 91.56 187 LYS A O 1
ATOM 1480 N N . LYS A 1 188 ? 4.613 -12.318 7.557 1.00 91.88 188 LYS A N 1
ATOM 1481 C CA . LYS A 1 188 ? 5.327 -11.957 6.328 1.00 91.88 188 LYS A CA 1
ATOM 1482 C C . LYS A 1 188 ? 6.422 -10.930 6.584 1.00 91.88 188 LYS A C 1
ATOM 1484 O O . LYS A 1 188 ? 7.517 -11.092 6.055 1.00 91.88 188 LYS A O 1
ATOM 1489 N N . LEU A 1 189 ? 6.201 -9.958 7.469 1.00 89.19 189 LEU A N 1
ATOM 1490 C CA . LEU A 1 189 ? 7.202 -8.939 7.792 1.00 89.19 189 LEU A CA 1
ATOM 1491 C C . LEU A 1 189 ? 8.496 -9.539 8.367 1.00 89.19 189 LEU A C 1
ATOM 1493 O O . LEU A 1 189 ? 9.585 -9.042 8.074 1.00 89.19 189 LEU A O 1
ATOM 1497 N N . LYS A 1 190 ? 8.399 -10.649 9.116 1.00 87.69 190 LYS A N 1
ATOM 1498 C CA . LYS A 1 190 ? 9.562 -11.427 9.588 1.00 87.69 190 LYS A CA 1
ATOM 1499 C C . LYS A 1 190 ? 10.423 -11.970 8.442 1.00 87.69 190 LYS A C 1
ATOM 1501 O O . LYS A 1 190 ? 11.641 -12.026 8.581 1.00 87.69 190 LYS A O 1
ATOM 1506 N N . LEU A 1 191 ? 9.795 -12.364 7.334 1.00 87.31 191 LEU A N 1
ATOM 1507 C CA . LEU A 1 191 ? 10.436 -13.019 6.187 1.00 87.31 191 LEU A CA 1
ATOM 1508 C C . LEU A 1 191 ? 10.926 -12.024 5.127 1.00 87.31 191 LEU A C 1
ATOM 1510 O O . LEU A 1 191 ? 11.859 -12.322 4.388 1.00 87.31 191 LEU A O 1
ATOM 1514 N N . THR A 1 192 ? 10.306 -10.848 5.043 1.00 88.06 192 THR A N 1
ATOM 1515 C CA . THR A 1 192 ? 10.614 -9.841 4.018 1.00 88.06 192 THR A CA 1
ATOM 1516 C C . THR A 1 192 ? 11.524 -8.737 4.548 1.00 88.06 192 THR A C 1
ATOM 1518 O O . THR A 1 192 ? 11.301 -8.278 5.668 1.00 88.06 192 THR A O 1
ATOM 1521 N N . PRO A 1 193 ? 12.453 -8.187 3.748 1.00 87.06 193 PRO A N 1
ATOM 1522 C CA . PRO A 1 193 ? 13.262 -7.023 4.122 1.00 87.06 193 PRO A CA 1
ATOM 1523 C C . PRO A 1 193 ? 12.482 -5.697 4.016 1.00 87.06 193 PRO A C 1
ATOM 1525 O O . PRO A 1 193 ? 13.058 -4.657 3.701 1.00 87.06 193 PRO A O 1
ATOM 1528 N N . TYR A 1 194 ? 11.163 -5.722 4.228 1.00 87.88 194 TYR A N 1
ATOM 1529 C CA . TYR A 1 194 ? 10.333 -4.524 4.191 1.00 87.88 194 TYR A CA 1
ATOM 1530 C C . TYR A 1 194 ? 10.713 -3.591 5.361 1.00 87.88 194 TYR A C 1
ATOM 1532 O O . TYR A 1 194 ? 10.759 -4.071 6.502 1.00 87.88 194 TYR A O 1
ATOM 1540 N N . PRO A 1 195 ? 11.018 -2.300 5.112 1.00 88.25 195 PRO A N 1
ATOM 1541 C CA . PRO A 1 195 ? 11.519 -1.390 6.137 1.00 88.25 195 PRO A CA 1
ATOM 1542 C C . PRO A 1 195 ? 10.488 -1.134 7.231 1.00 88.25 195 PRO A C 1
ATOM 1544 O O . PRO A 1 195 ? 9.321 -0.855 6.938 1.00 88.25 195 PRO A O 1
ATOM 1547 N N . VAL A 1 196 ? 10.929 -1.112 8.492 1.00 86.88 196 VAL A N 1
ATOM 1548 C CA . VAL A 1 196 ? 10.027 -0.827 9.622 1.00 86.88 196 VAL A CA 1
ATOM 1549 C C . VAL A 1 196 ? 9.419 0.575 9.495 1.00 86.88 196 VAL A C 1
ATOM 1551 O O . VAL A 1 196 ? 8.247 0.773 9.802 1.00 86.88 196 VAL A O 1
ATOM 1554 N N . VAL A 1 197 ? 10.170 1.524 8.929 1.00 86.69 197 VAL A N 1
ATOM 1555 C CA . VAL A 1 197 ? 9.721 2.905 8.661 1.00 86.69 197 VAL A CA 1
ATOM 1556 C C . VAL A 1 197 ? 8.476 2.958 7.779 1.00 86.69 197 VAL A C 1
ATOM 1558 O O . VAL A 1 197 ? 7.633 3.822 7.980 1.00 86.69 197 VAL A O 1
ATOM 1561 N N . ARG A 1 198 ? 8.350 2.035 6.814 1.00 88.31 198 ARG A N 1
ATOM 1562 C CA . ARG A 1 198 ? 7.171 1.931 5.941 1.00 88.31 198 ARG A CA 1
ATOM 1563 C C . ARG A 1 198 ? 6.080 1.046 6.542 1.00 88.31 198 ARG A C 1
ATOM 1565 O O . ARG A 1 198 ? 4.912 1.190 6.199 1.00 88.31 198 ARG A O 1
ATOM 1572 N N . ALA A 1 199 ? 6.446 0.126 7.433 1.00 89.62 199 ALA A N 1
ATOM 1573 C CA . ALA A 1 199 ? 5.504 -0.760 8.107 1.00 89.62 199 ALA A CA 1
ATOM 1574 C C . ALA A 1 199 ? 4.628 -0.020 9.131 1.00 89.62 199 ALA A C 1
ATOM 1576 O O . ALA A 1 199 ? 3.451 -0.348 9.256 1.00 89.62 199 ALA A O 1
ATOM 1577 N N . LEU A 1 200 ? 5.166 0.979 9.847 1.00 89.00 200 LEU A N 1
ATOM 1578 C CA . LEU A 1 200 ? 4.374 1.738 10.829 1.00 89.00 200 LEU A CA 1
ATOM 1579 C C . LEU A 1 200 ? 3.220 2.511 10.165 1.00 89.00 200 LEU A C 1
ATOM 1581 O O . LEU A 1 200 ? 2.085 2.326 10.599 1.00 89.00 200 LEU A O 1
ATOM 1585 N N . PRO A 1 201 ? 3.442 3.292 9.090 1.00 89.50 201 PRO A N 1
ATOM 1586 C CA . PRO A 1 201 ? 2.350 3.974 8.405 1.00 89.50 201 PRO A CA 1
ATOM 1587 C C . PRO A 1 201 ? 1.324 3.028 7.782 1.00 89.50 201 PRO A C 1
ATOM 1589 O O . PRO A 1 201 ? 0.142 3.355 7.752 1.00 89.50 201 PRO A O 1
ATOM 1592 N N . LEU A 1 202 ? 1.742 1.831 7.352 1.00 90.06 202 LEU A N 1
ATOM 1593 C CA . LEU A 1 202 ? 0.816 0.797 6.886 1.00 90.06 202 LEU A CA 1
ATOM 1594 C C . LEU A 1 202 ? -0.093 0.299 8.022 1.00 90.06 202 LEU A C 1
ATOM 1596 O O . LEU A 1 202 ? -1.293 0.152 7.824 1.00 90.06 202 LEU A O 1
ATOM 1600 N N . ALA A 1 203 ? 0.447 0.106 9.230 1.00 91.00 203 ALA A N 1
ATOM 1601 C CA . ALA A 1 203 ? -0.358 -0.217 10.411 1.00 91.00 203 ALA A CA 1
ATOM 1602 C C . ALA A 1 203 ? -1.344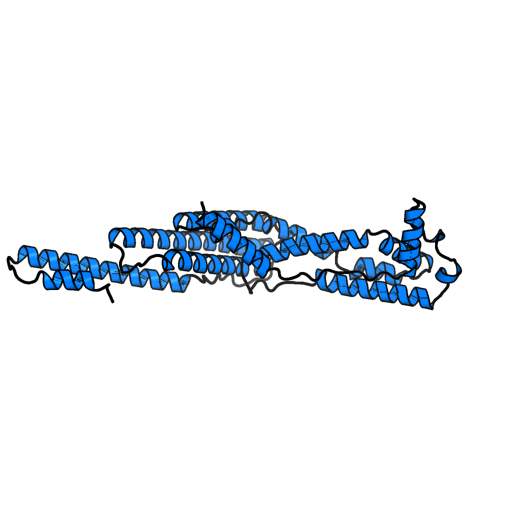 0.911 10.773 1.00 91.00 203 ALA A C 1
ATOM 1604 O O . ALA A 1 203 ? -2.481 0.647 11.169 1.00 91.00 203 ALA A O 1
ATOM 1605 N N . GLU A 1 204 ? -0.935 2.172 10.608 1.00 90.00 204 GLU A N 1
ATOM 1606 C CA . GLU A 1 204 ? -1.820 3.330 10.782 1.00 90.00 204 GLU A CA 1
ATOM 1607 C C . GLU A 1 204 ? -2.893 3.410 9.685 1.00 90.00 204 GLU A C 1
ATOM 1609 O O . GLU A 1 204 ? -4.034 3.761 9.978 1.00 90.00 204 GLU A O 1
ATOM 1614 N N . ALA A 1 205 ? -2.570 3.039 8.444 1.00 89.88 205 ALA A N 1
ATOM 1615 C CA . ALA A 1 205 ? -3.535 2.946 7.350 1.00 89.88 205 ALA A CA 1
ATOM 1616 C C . ALA A 1 205 ? -4.596 1.872 7.623 1.00 89.88 205 ALA A C 1
ATOM 1618 O O . ALA A 1 205 ? -5.783 2.160 7.503 1.00 89.88 205 ALA A O 1
ATOM 1619 N N . ILE A 1 206 ? -4.195 0.698 8.125 1.00 91.56 206 ILE A N 1
ATOM 1620 C CA . ILE A 1 206 ? -5.130 -0.354 8.564 1.00 91.56 206 ILE A CA 1
ATOM 1621 C C . ILE A 1 206 ? -6.046 0.172 9.679 1.00 91.56 206 ILE A C 1
ATOM 1623 O O . ILE A 1 206 ? -7.231 -0.143 9.720 1.00 91.56 206 ILE A O 1
ATOM 1627 N N . SER A 1 207 ? -5.517 1.009 10.579 1.00 91.31 207 SER A N 1
ATOM 1628 C CA . SER A 1 207 ? -6.309 1.666 11.627 1.00 91.31 207 SER A CA 1
ATOM 1629 C C . SER A 1 207 ? -7.373 2.618 11.066 1.00 91.31 207 SER A C 1
ATOM 1631 O O . SER A 1 207 ? -8.469 2.694 11.622 1.00 91.31 207 SER A O 1
ATOM 1633 N N . ARG A 1 208 ? -7.056 3.344 9.982 1.00 90.31 208 ARG A N 1
ATOM 1634 C CA . ARG A 1 208 ? -8.007 4.213 9.268 1.00 90.31 208 ARG A CA 1
ATOM 1635 C C . ARG A 1 208 ? -9.077 3.391 8.558 1.00 90.31 208 ARG A C 1
ATOM 1637 O O . ARG A 1 208 ? -10.255 3.652 8.760 1.00 90.31 208 ARG A O 1
ATOM 1644 N N . ASP A 1 209 ? -8.677 2.346 7.839 1.00 90.19 209 ASP A N 1
ATOM 1645 C CA . ASP A 1 209 ? -9.619 1.458 7.149 1.00 90.19 209 ASP A CA 1
ATOM 1646 C C . ASP A 1 209 ? -10.575 0.779 8.154 1.00 90.19 209 ASP A C 1
ATOM 1648 O O . ASP A 1 209 ? -11.775 0.670 7.905 1.00 90.19 209 ASP A O 1
ATOM 1652 N N . LEU A 1 210 ? -10.074 0.392 9.336 1.00 91.44 210 LEU A N 1
ATOM 1653 C CA . LEU A 1 210 ? -10.896 -0.111 10.440 1.00 91.44 210 LEU A CA 1
ATOM 1654 C C . LEU A 1 210 ? -11.893 0.941 10.945 1.00 91.44 210 LEU A C 1
ATOM 1656 O O . LEU A 1 210 ? -13.062 0.621 11.155 1.00 91.44 210 LEU A O 1
ATOM 1660 N N . HIS A 1 211 ? -11.444 2.182 11.154 1.00 91.19 211 HIS A N 1
ATOM 1661 C CA . HIS A 1 211 ? -12.314 3.279 11.580 1.00 91.19 211 HIS A CA 1
ATOM 1662 C C . HIS A 1 211 ? -13.458 3.502 10.588 1.00 91.19 211 HIS A C 1
ATOM 1664 O O . HIS A 1 211 ? -14.615 3.553 11.004 1.00 91.19 211 HIS A O 1
ATOM 1670 N N . ASP A 1 212 ? -13.144 3.578 9.295 1.00 90.56 212 ASP A N 1
ATOM 1671 C CA . ASP A 1 212 ? -14.125 3.836 8.242 1.00 90.56 212 ASP A CA 1
ATOM 1672 C C . ASP A 1 212 ? -15.158 2.704 8.150 1.00 90.56 212 ASP A C 1
ATOM 1674 O O . ASP A 1 212 ? -16.360 2.960 8.039 1.00 90.56 212 ASP A O 1
ATOM 1678 N N . GLN A 1 213 ? -14.722 1.446 8.272 1.00 90.38 213 GLN A N 1
ATOM 1679 C CA . GLN A 1 213 ? -15.635 0.299 8.274 1.00 90.38 213 GLN A CA 1
ATOM 1680 C C . GLN A 1 213 ? -16.504 0.242 9.532 1.00 90.38 213 GLN A C 1
ATOM 1682 O O . GLN A 1 213 ? -17.713 0.027 9.430 1.00 90.38 213 GLN A O 1
ATOM 1687 N N . LEU A 1 214 ? -15.938 0.503 10.714 1.00 90.00 214 LEU A N 1
ATOM 1688 C CA . LEU A 1 214 ? -16.720 0.606 11.948 1.00 90.00 214 LEU A CA 1
ATOM 1689 C C . LEU A 1 214 ? -17.742 1.741 11.861 1.00 90.00 214 LEU A C 1
ATOM 1691 O O . LEU A 1 214 ? -18.901 1.542 12.215 1.00 90.00 214 LEU A O 1
ATOM 1695 N N . ALA A 1 215 ? -17.352 2.908 11.347 1.00 89.38 215 ALA A N 1
ATOM 1696 C CA . ALA A 1 215 ? -18.257 4.033 11.147 1.00 89.38 215 ALA A CA 1
ATOM 1697 C C . ALA A 1 215 ? -19.378 3.698 10.148 1.00 89.38 215 ALA A C 1
ATOM 1699 O O . ALA A 1 215 ? -20.529 4.058 10.393 1.00 89.38 215 ALA A O 1
ATOM 1700 N N . LYS A 1 216 ? -19.085 2.957 9.068 1.00 89.00 216 LYS A N 1
ATOM 1701 C CA . LYS A 1 216 ? -20.085 2.491 8.090 1.00 89.00 216 LYS A CA 1
ATOM 1702 C C . LYS A 1 216 ? -21.075 1.500 8.713 1.00 89.00 216 LYS A C 1
ATOM 1704 O O . LYS A 1 216 ? -22.283 1.657 8.542 1.00 89.00 216 LYS A O 1
ATOM 1709 N N . VAL A 1 217 ? -20.588 0.509 9.466 1.00 87.75 217 VAL A N 1
ATOM 1710 C CA . VAL A 1 217 ? -21.440 -0.496 10.129 1.00 87.75 217 VAL A CA 1
ATOM 1711 C C . VAL A 1 217 ? -22.289 0.140 11.233 1.00 87.75 217 VAL A C 1
ATOM 1713 O O . VAL A 1 217 ? -23.500 -0.074 11.272 1.00 87.75 217 VAL A O 1
ATOM 1716 N N . LEU A 1 218 ? -21.689 0.968 12.092 1.00 85.62 218 LEU A N 1
ATOM 1717 C CA . LEU A 1 218 ? -22.385 1.636 13.195 1.00 85.62 218 LEU A CA 1
ATOM 1718 C C . LEU A 1 218 ? -23.317 2.751 12.713 1.00 85.62 218 LEU A C 1
ATOM 1720 O O . LEU A 1 218 ? -24.372 2.949 13.304 1.00 85.62 218 LEU A O 1
ATOM 1724 N N . GLY A 1 219 ? -22.974 3.458 11.633 1.00 84.00 219 GLY A N 1
ATOM 1725 C CA . GLY A 1 219 ? -23.789 4.543 11.078 1.00 84.00 219 GLY A CA 1
ATOM 1726 C C . GLY A 1 219 ? -25.141 4.075 10.536 1.00 84.00 219 GLY A C 1
ATOM 1727 O O . GLY A 1 219 ? -26.096 4.846 10.496 1.00 84.00 219 GLY A O 1
ATOM 1728 N N . HIS A 1 220 ? -25.256 2.798 10.165 1.00 80.56 220 HIS A N 1
ATOM 1729 C CA . HIS A 1 220 ? -26.529 2.194 9.768 1.00 80.56 220 HIS A CA 1
ATOM 1730 C C . HIS A 1 220 ? -27.405 1.802 10.968 1.00 80.56 220 HIS A C 1
ATOM 1732 O O . HIS A 1 220 ? -28.586 1.494 10.791 1.00 80.56 220 HIS A O 1
ATOM 1738 N N . VAL A 1 221 ? -26.850 1.813 12.183 1.00 79.44 221 VAL A N 1
ATOM 1739 C CA . VAL A 1 221 ? -27.551 1.453 13.413 1.00 79.44 221 VAL A CA 1
ATOM 1740 C C . VAL A 1 221 ? -27.949 2.724 14.155 1.00 79.44 221 VAL A C 1
ATOM 1742 O O . VAL A 1 221 ? -27.112 3.521 14.573 1.00 79.44 221 VAL A O 1
ATOM 1745 N N . ARG A 1 222 ? -29.252 2.907 14.387 1.00 82.81 222 ARG A N 1
ATOM 1746 C CA . ARG A 1 222 ? -29.759 3.982 15.251 1.00 82.81 222 ARG A CA 1
ATOM 1747 C C . ARG A 1 222 ? -29.509 3.632 16.719 1.00 82.81 222 ARG A C 1
ATOM 1749 O O . ARG A 1 222 ? -30.437 3.273 17.434 1.00 82.81 222 ARG A O 1
ATOM 1756 N N . LEU A 1 223 ? -28.254 3.740 17.163 1.00 81.06 223 LEU A N 1
ATOM 1757 C CA . LEU A 1 223 ? -27.790 3.315 18.495 1.00 81.06 223 LEU A CA 1
ATOM 1758 C C . LEU A 1 223 ? -28.652 3.847 19.653 1.00 81.06 223 LEU A C 1
ATOM 1760 O O . LEU A 1 223 ? -28.847 3.143 20.637 1.00 81.06 223 LEU A O 1
ATOM 1764 N N . MET A 1 224 ? -29.182 5.067 19.525 1.00 80.62 224 MET A N 1
ATOM 1765 C CA . MET A 1 224 ? -30.012 5.702 20.557 1.00 80.62 224 MET A CA 1
ATOM 1766 C C . MET A 1 224 ? -31.452 5.172 20.599 1.00 80.62 224 MET A C 1
ATOM 1768 O O . MET A 1 224 ? -32.054 5.158 21.662 1.00 80.62 224 MET A O 1
ATOM 1772 N N . HIS A 1 225 ? -31.981 4.697 19.468 1.00 81.25 225 HIS A N 1
ATOM 1773 C CA . HIS A 1 225 ? -33.369 4.225 19.345 1.00 81.25 225 HIS A CA 1
ATOM 1774 C C . HIS A 1 225 ? -33.490 2.700 19.510 1.00 81.25 225 HIS A C 1
ATOM 1776 O O . HIS A 1 225 ? -34.579 2.142 19.449 1.00 81.25 225 HIS A O 1
ATOM 1782 N N . MET A 1 226 ? -32.361 2.004 19.651 1.00 84.06 226 MET A N 1
ATOM 1783 C CA . MET A 1 226 ? -32.309 0.558 19.849 1.00 84.06 226 MET A CA 1
ATOM 1784 C C . MET A 1 226 ? -32.605 0.205 21.311 1.00 84.06 226 MET A C 1
ATOM 1786 O O . MET A 1 226 ? -32.250 0.973 22.206 1.00 84.06 226 MET A O 1
ATOM 1790 N N . ASP A 1 227 ? -33.179 -0.971 21.568 1.00 85.81 227 ASP A N 1
ATOM 1791 C CA . ASP A 1 227 ? -33.311 -1.497 22.932 1.00 85.81 227 ASP A CA 1
ATOM 1792 C C . ASP A 1 227 ? -31.939 -1.560 23.633 1.00 85.81 227 ASP A C 1
ATOM 1794 O O . ASP A 1 227 ? -30.905 -1.797 23.000 1.00 85.81 227 ASP A O 1
ATOM 1798 N N . TYR A 1 228 ? -31.915 -1.311 24.941 1.00 85.38 228 TYR A N 1
ATOM 1799 C CA . TYR A 1 228 ? -30.692 -1.268 25.732 1.00 85.38 228 TYR A CA 1
ATOM 1800 C C . TYR A 1 228 ? -29.930 -2.598 25.680 1.00 85.38 228 TYR A C 1
ATOM 1802 O O . TYR A 1 228 ? -28.706 -2.587 25.579 1.00 85.38 228 TYR A O 1
ATOM 1810 N N . VAL A 1 229 ? -30.631 -3.738 25.676 1.00 88.75 229 VAL A N 1
ATOM 1811 C CA . VAL A 1 229 ? -30.001 -5.071 25.633 1.00 88.75 229 VAL A CA 1
ATOM 1812 C C . VAL A 1 229 ? -29.222 -5.285 24.332 1.00 88.75 229 VAL A C 1
ATOM 1814 O O . VAL A 1 229 ? -28.061 -5.702 24.356 1.00 88.75 229 VAL A O 1
ATOM 1817 N N . ASP A 1 230 ? -29.834 -4.968 23.190 1.00 87.81 230 ASP A N 1
ATOM 1818 C CA . ASP A 1 230 ? -29.181 -5.086 21.883 1.00 87.81 230 ASP A CA 1
ATOM 1819 C C . ASP A 1 230 ? -28.059 -4.053 21.713 1.00 87.81 230 ASP A C 1
ATOM 1821 O O . ASP A 1 230 ? -27.004 -4.368 21.154 1.00 87.81 230 ASP A O 1
ATOM 1825 N N . PHE A 1 231 ? -28.255 -2.843 22.243 1.00 88.88 231 PHE A N 1
ATOM 1826 C CA . PHE A 1 231 ? -27.235 -1.800 22.268 1.00 88.88 231 PHE A CA 1
ATOM 1827 C C . PHE A 1 231 ? -26.010 -2.208 23.096 1.00 88.88 231 PHE A C 1
ATOM 1829 O O . PHE A 1 231 ? -24.889 -2.085 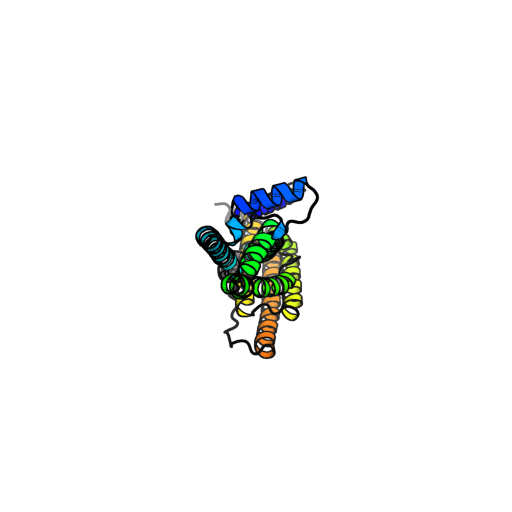22.604 1.00 88.88 231 PHE A O 1
ATOM 1836 N N . ASP A 1 232 ? -26.198 -2.708 24.323 1.00 89.50 232 ASP A N 1
ATOM 1837 C CA . ASP A 1 232 ? -25.099 -3.129 25.199 1.00 89.50 232 ASP A CA 1
ATOM 1838 C C . ASP A 1 232 ? -24.310 -4.273 24.554 1.00 89.50 232 ASP A C 1
ATOM 1840 O O . ASP A 1 232 ? -23.079 -4.231 24.527 1.00 89.50 232 ASP A O 1
ATOM 1844 N N . ARG A 1 233 ? -24.999 -5.243 23.935 1.00 90.94 233 ARG A N 1
ATOM 1845 C CA . ARG A 1 233 ? -24.344 -6.314 23.170 1.00 90.94 233 ARG A CA 1
ATOM 1846 C C . ARG A 1 233 ? -23.486 -5.751 22.033 1.00 90.94 233 ARG A C 1
ATOM 1848 O O . ARG A 1 233 ? -22.299 -6.059 21.965 1.00 90.94 233 ARG A O 1
ATOM 1855 N N . LEU A 1 234 ? -24.056 -4.904 21.174 1.00 89.75 234 LEU A N 1
ATOM 1856 C CA . LEU A 1 234 ? -23.354 -4.345 20.011 1.00 89.75 234 LEU A CA 1
ATOM 1857 C C . LEU A 1 234 ? -22.143 -3.491 20.415 1.00 89.75 234 LEU A C 1
ATOM 1859 O O . LEU A 1 234 ? -21.079 -3.569 19.794 1.00 89.75 234 LEU A O 1
ATOM 1863 N N . VAL A 1 235 ? -22.288 -2.668 21.454 1.00 89.12 235 VAL A N 1
ATOM 1864 C CA . VAL A 1 235 ? -21.200 -1.817 21.943 1.00 89.12 235 VAL A CA 1
ATOM 1865 C C . VAL A 1 235 ? -20.083 -2.654 22.556 1.00 89.12 235 VAL A C 1
ATOM 1867 O O . VAL A 1 235 ? -18.919 -2.376 22.272 1.00 89.12 235 VAL A O 1
ATOM 1870 N N . ARG A 1 236 ? -20.400 -3.702 23.326 1.00 90.56 236 ARG A N 1
ATOM 1871 C CA . ARG A 1 236 ? -19.389 -4.631 23.858 1.00 90.56 236 ARG A CA 1
ATOM 1872 C C . ARG A 1 236 ? -18.664 -5.391 22.755 1.00 90.56 236 ARG A C 1
ATOM 1874 O O . ARG A 1 236 ? -17.445 -5.503 22.811 1.00 90.56 236 ARG A O 1
ATOM 1881 N N . GLU A 1 237 ? -19.378 -5.866 21.736 1.00 90.38 237 GLU A N 1
ATOM 1882 C CA . GLU A 1 237 ? -18.761 -6.498 20.561 1.00 90.38 237 GLU A CA 1
ATOM 1883 C C . GLU A 1 237 ? -17.802 -5.532 19.853 1.00 90.38 237 GLU A C 1
ATOM 1885 O O . GLU A 1 237 ? -16.683 -5.902 19.498 1.00 90.38 237 GLU A O 1
ATOM 1890 N N . THR A 1 238 ? -18.211 -4.270 19.703 1.00 90.31 238 THR A N 1
ATOM 1891 C CA . THR A 1 238 ? -17.386 -3.225 19.081 1.00 90.31 238 THR A CA 1
ATOM 1892 C C . THR A 1 238 ? -16.156 -2.897 19.926 1.00 90.31 238 THR A C 1
ATOM 1894 O O . THR A 1 238 ? -15.058 -2.773 19.390 1.00 90.31 238 THR A O 1
ATOM 1897 N N . GLN A 1 239 ? -16.308 -2.787 21.248 1.00 89.81 239 GLN A N 1
ATOM 1898 C CA . GLN A 1 239 ? -15.184 -2.602 22.169 1.00 89.81 239 GLN A CA 1
ATOM 1899 C C . GLN A 1 239 ? -14.215 -3.785 22.102 1.00 89.81 239 GLN A C 1
ATOM 1901 O O . GLN A 1 239 ? -13.014 -3.562 21.981 1.00 89.81 239 GLN A O 1
ATOM 1906 N N . GLY A 1 240 ? -14.722 -5.021 22.068 1.00 90.56 240 GLY A N 1
ATOM 1907 C CA . GLY A 1 240 ? -13.901 -6.219 21.899 1.00 90.56 240 GLY A CA 1
ATOM 1908 C C . GLY A 1 240 ? -13.111 -6.223 20.586 1.00 90.56 240 GLY A C 1
ATOM 1909 O O . GLY A 1 240 ? -11.935 -6.582 20.580 1.00 90.56 240 GLY A O 1
ATOM 1910 N N . ALA A 1 241 ? -13.707 -5.759 19.482 1.00 90.44 241 ALA A N 1
ATOM 1911 C CA . ALA A 1 241 ? -13.010 -5.601 18.201 1.00 90.44 241 ALA A CA 1
ATOM 1912 C C . ALA A 1 241 ? -11.846 -4.592 18.284 1.00 90.44 241 ALA A C 1
ATOM 1914 O O . ALA A 1 241 ? -10.763 -4.828 17.743 1.00 90.44 241 ALA A O 1
ATOM 1915 N N . LEU A 1 242 ? -12.057 -3.472 18.982 1.00 90.19 242 LEU A N 1
ATOM 1916 C CA . LEU A 1 242 ? -11.041 -2.436 19.187 1.00 90.19 242 LEU A CA 1
ATOM 1917 C C . LEU A 1 242 ? -9.917 -2.915 20.117 1.00 90.19 242 LEU A C 1
ATOM 1919 O O . LEU A 1 242 ? -8.742 -2.716 19.817 1.00 90.19 242 LEU A O 1
ATOM 1923 N N . GLU A 1 243 ? -10.254 -3.611 21.203 1.00 90.25 243 GLU A N 1
ATOM 1924 C CA . GLU A 1 243 ? -9.278 -4.225 22.112 1.00 90.25 243 GLU A CA 1
ATOM 1925 C C . GLU A 1 243 ? -8.445 -5.310 21.413 1.00 90.25 243 GLU A C 1
ATOM 1927 O O . GLU A 1 243 ? -7.230 -5.395 21.621 1.00 90.25 243 GLU A O 1
ATOM 1932 N N . MET A 1 244 ? -9.070 -6.100 20.532 1.00 90.56 244 MET A N 1
ATOM 1933 C CA . MET A 1 244 ? -8.369 -7.057 19.676 1.00 90.56 244 MET A CA 1
ATOM 1934 C C . MET A 1 244 ? -7.354 -6.341 18.782 1.00 90.56 244 MET A C 1
ATOM 1936 O O . MET A 1 244 ? -6.186 -6.732 18.744 1.00 90.56 244 MET A O 1
ATOM 1940 N N . TRP A 1 245 ? -7.755 -5.256 18.112 1.00 92.19 245 TRP A N 1
ATOM 1941 C CA . TRP A 1 245 ? -6.827 -4.452 17.315 1.00 92.19 245 TRP A CA 1
ATOM 1942 C C . TRP A 1 245 ? -5.668 -3.911 18.162 1.00 92.19 245 TRP A C 1
ATOM 1944 O O . TRP A 1 245 ? -4.515 -4.005 17.744 1.00 92.19 245 TRP A O 1
ATOM 1954 N N . GLU A 1 246 ? -5.931 -3.394 19.367 1.00 90.56 246 GLU A N 1
ATOM 1955 C CA . GLU A 1 246 ? -4.879 -2.897 20.262 1.00 90.56 246 GLU A CA 1
ATOM 1956 C C . GLU A 1 246 ? -3.885 -3.998 20.655 1.00 90.56 246 GLU A C 1
ATOM 1958 O O . GLU A 1 246 ? -2.679 -3.749 20.734 1.00 90.56 246 GLU A O 1
ATOM 1963 N N . SER A 1 247 ? -4.374 -5.215 20.908 1.00 92.06 247 SER A N 1
ATOM 1964 C CA . SER A 1 247 ? -3.533 -6.377 21.199 1.00 92.06 247 SER A CA 1
ATOM 1965 C C . SER A 1 247 ? -2.628 -6.721 20.012 1.00 92.06 247 SER A C 1
ATOM 1967 O O . SER A 1 247 ? -1.404 -6.789 20.165 1.00 92.06 247 SER A O 1
ATOM 1969 N N . GLN A 1 248 ? -3.204 -6.815 18.811 1.00 91.88 248 GLN A N 1
ATOM 1970 C CA . GLN A 1 248 ? -2.469 -7.097 17.577 1.00 91.88 248 GLN A CA 1
ATOM 1971 C C . GLN A 1 248 ? -1.451 -5.995 17.239 1.00 91.88 248 GLN A C 1
ATOM 1973 O O . GLN A 1 248 ? -0.305 -6.271 16.876 1.00 91.88 248 GLN A O 1
ATOM 1978 N N . ALA A 1 249 ? -1.816 -4.726 17.438 1.00 90.38 249 ALA A N 1
ATOM 1979 C CA . ALA A 1 249 ? -0.922 -3.589 17.246 1.00 90.38 249 ALA A CA 1
ATOM 1980 C C . ALA A 1 249 ? 0.249 -3.595 18.246 1.00 90.38 249 ALA A C 1
ATOM 1982 O O . ALA A 1 249 ? 1.371 -3.235 17.879 1.00 90.38 249 ALA A O 1
ATOM 1983 N N . LYS A 1 250 ? 0.029 -4.032 19.496 1.00 90.88 250 LYS A N 1
ATOM 1984 C CA . LYS A 1 250 ? 1.101 -4.224 20.491 1.00 90.88 250 LYS A CA 1
ATOM 1985 C C . LYS A 1 250 ? 2.051 -5.348 20.081 1.00 90.88 250 LYS A C 1
ATOM 1987 O O . LYS A 1 250 ? 3.267 -5.159 20.172 1.00 90.88 250 LYS A O 1
ATOM 1992 N N . GLU A 1 251 ? 1.531 -6.479 19.605 1.00 92.12 251 GLU A N 1
ATOM 1993 C CA . GLU A 1 251 ? 2.356 -7.578 19.087 1.00 92.12 251 GLU A CA 1
ATOM 1994 C C . GLU A 1 251 ? 3.204 -7.116 17.896 1.00 92.12 251 GLU A C 1
ATOM 1996 O O . GLU A 1 251 ? 4.426 -7.295 17.885 1.00 92.12 251 GLU A O 1
ATOM 2001 N N . PHE A 1 252 ? 2.586 -6.421 16.942 1.00 92.31 252 PHE A N 1
ATOM 2002 C CA . PHE A 1 252 ? 3.286 -5.819 15.816 1.00 92.31 252 PHE A CA 1
ATOM 2003 C C . PHE A 1 252 ? 4.349 -4.803 16.265 1.00 92.31 252 PHE A C 1
ATOM 2005 O O . PHE A 1 252 ? 5.468 -4.830 15.756 1.00 92.31 252 PHE A O 1
ATOM 2012 N N . ALA A 1 253 ? 4.067 -3.943 17.249 1.00 90.00 253 ALA A N 1
ATOM 2013 C CA . ALA A 1 253 ? 5.045 -2.986 17.769 1.00 90.00 253 ALA A CA 1
ATOM 2014 C C . ALA A 1 253 ? 6.253 -3.680 18.425 1.00 90.00 253 ALA A C 1
ATOM 2016 O O . ALA A 1 253 ? 7.386 -3.208 18.301 1.00 90.00 253 ALA A O 1
ATOM 2017 N N . ASN A 1 254 ? 6.034 -4.805 19.111 1.00 90.50 254 ASN A N 1
ATOM 2018 C CA . ASN A 1 254 ? 7.113 -5.619 19.672 1.00 90.50 254 ASN A CA 1
ATOM 2019 C C . ASN A 1 254 ? 7.957 -6.261 18.569 1.00 90.50 254 ASN A C 1
ATOM 2021 O O . ASN A 1 254 ? 9.186 -6.169 18.617 1.00 90.50 254 ASN A O 1
ATOM 2025 N N . LEU A 1 255 ? 7.311 -6.814 17.540 1.00 89.12 255 LEU A N 1
ATOM 2026 C CA . LEU A 1 255 ? 8.001 -7.328 16.362 1.00 89.12 255 LEU A CA 1
ATOM 2027 C C . LEU A 1 255 ? 8.809 -6.228 15.659 1.00 89.12 255 LEU A C 1
ATOM 2029 O O . LEU A 1 255 ? 9.964 -6.444 15.307 1.00 89.12 255 LEU A O 1
ATOM 2033 N N . ALA A 1 256 ? 8.233 -5.042 15.469 1.00 87.56 256 ALA A N 1
ATOM 2034 C CA . ALA A 1 256 ? 8.904 -3.915 14.835 1.00 87.56 256 ALA A CA 1
ATOM 2035 C C . ALA A 1 256 ? 10.185 -3.535 15.594 1.00 87.56 256 ALA A C 1
ATOM 2037 O O . ALA A 1 256 ? 11.237 -3.398 14.975 1.00 87.56 256 ALA A O 1
ATOM 2038 N N . ARG A 1 257 ? 10.137 -3.466 16.936 1.00 87.88 257 ARG A N 1
ATOM 2039 C CA . ARG A 1 257 ? 11.324 -3.217 17.781 1.00 87.88 257 ARG A CA 1
ATOM 2040 C C . ARG A 1 257 ? 12.387 -4.296 17.600 1.00 87.88 257 ARG A C 1
ATOM 2042 O O . ARG A 1 257 ? 13.573 -3.985 17.483 1.00 87.88 257 ARG A O 1
ATOM 2049 N N . GLU A 1 258 ? 11.966 -5.558 17.582 1.00 87.62 258 GLU A N 1
ATOM 2050 C CA . GLU A 1 258 ? 12.856 -6.698 17.374 1.00 87.62 258 GLU A CA 1
ATOM 2051 C C . GLU A 1 258 ? 13.530 -6.637 15.998 1.00 87.62 258 GLU A C 1
ATOM 2053 O O . GLU A 1 258 ? 14.745 -6.807 15.906 1.00 87.62 258 GLU A O 1
ATOM 2058 N N . LEU A 1 259 ? 12.771 -6.344 14.939 1.00 86.00 259 LEU A N 1
ATOM 2059 C CA . LEU A 1 259 ? 13.280 -6.230 13.573 1.00 86.00 259 LEU A CA 1
ATOM 2060 C C . LEU A 1 259 ? 14.235 -5.049 13.414 1.00 86.00 259 LEU A C 1
ATOM 2062 O O . LEU A 1 259 ? 15.303 -5.233 12.834 1.00 86.00 259 LEU A O 1
ATOM 2066 N N . THR A 1 260 ? 13.920 -3.882 13.986 1.00 85.56 260 THR A N 1
ATOM 2067 C CA . THR A 1 260 ? 14.830 -2.726 13.987 1.00 85.56 260 THR A CA 1
ATOM 2068 C C . THR A 1 260 ? 16.168 -3.083 14.636 1.00 85.56 260 THR A C 1
ATOM 2070 O O . THR A 1 260 ? 17.221 -2.750 14.094 1.00 85.56 260 THR A O 1
ATOM 2073 N N . ARG A 1 261 ? 16.150 -3.831 15.752 1.00 84.88 261 ARG A N 1
ATOM 2074 C CA . ARG A 1 261 ? 17.370 -4.294 16.431 1.00 84.88 261 ARG A CA 1
ATOM 2075 C C . ARG A 1 261 ? 18.118 -5.367 15.636 1.00 84.88 261 ARG A C 1
ATOM 2077 O O . ARG A 1 261 ? 19.334 -5.283 15.517 1.00 84.88 261 ARG A O 1
ATOM 2084 N N . LYS A 1 262 ? 17.417 -6.374 15.104 1.00 85.38 262 LYS A N 1
ATOM 2085 C CA . LYS A 1 262 ? 18.017 -7.492 14.352 1.00 85.38 262 LYS A CA 1
ATOM 2086 C C . LYS A 1 262 ? 18.642 -7.052 13.032 1.00 85.38 262 LYS A C 1
ATOM 2088 O O . LYS A 1 262 ? 19.641 -7.628 12.618 1.00 85.38 262 LYS A O 1
ATOM 2093 N N . ARG A 1 263 ? 18.045 -6.063 12.367 1.00 84.62 263 ARG A N 1
ATOM 2094 C CA . ARG A 1 263 ? 18.494 -5.553 11.064 1.00 84.62 263 ARG A CA 1
ATOM 2095 C C . ARG A 1 263 ? 19.444 -4.363 11.179 1.00 84.62 263 ARG A C 1
ATOM 2097 O O . ARG A 1 263 ? 19.903 -3.874 10.153 1.00 84.62 263 ARG A O 1
ATOM 2104 N N . SER A 1 264 ? 19.729 -3.898 12.399 1.00 78.62 264 SER A N 1
ATOM 2105 C CA . SER A 1 264 ? 20.509 -2.679 12.650 1.00 78.62 264 SER A CA 1
ATOM 2106 C C . SER A 1 264 ? 19.970 -1.468 11.871 1.00 78.62 264 SER A C 1
ATOM 2108 O O . SER A 1 264 ? 20.735 -0.648 11.363 1.00 78.62 264 SER A O 1
ATOM 2110 N N . GLU A 1 265 ? 18.642 -1.367 11.746 1.00 77.00 265 GLU A N 1
ATOM 2111 C CA . GLU A 1 265 ? 17.987 -0.217 11.115 1.00 77.00 265 GLU A CA 1
ATOM 2112 C C . GLU A 1 265 ? 18.134 1.026 12.009 1.00 77.00 265 GLU A C 1
ATOM 2114 O O . GLU A 1 265 ? 18.319 0.926 13.226 1.00 77.00 265 GLU A O 1
ATOM 2119 N N . LYS A 1 266 ? 18.044 2.225 11.415 1.00 75.00 266 LYS A N 1
ATOM 2120 C CA . LYS A 1 266 ? 18.076 3.477 12.185 1.00 75.00 266 LYS A CA 1
ATOM 2121 C C . LYS A 1 266 ? 16.980 3.446 13.249 1.00 75.00 266 LYS A C 1
ATOM 2123 O O . LYS A 1 266 ? 15.829 3.136 12.945 1.00 75.00 266 LYS A O 1
ATOM 2128 N N . PHE A 1 267 ? 17.339 3.780 14.489 1.00 72.38 267 PHE A N 1
ATOM 2129 C CA . PHE A 1 267 ? 16.376 3.814 15.581 1.00 72.38 267 PHE A CA 1
ATOM 2130 C C . PHE A 1 267 ? 15.294 4.853 15.289 1.00 72.38 267 PHE A C 1
ATOM 2132 O O . PHE A 1 267 ? 15.588 6.032 15.090 1.00 72.38 267 PHE A O 1
ATOM 2139 N N . ILE A 1 268 ? 14.044 4.402 15.274 1.00 73.50 268 ILE A N 1
ATOM 2140 C CA . ILE A 1 268 ? 12.873 5.237 15.029 1.00 73.50 268 ILE A CA 1
ATOM 2141 C C . ILE A 1 268 ? 11.904 5.038 16.192 1.00 73.50 268 ILE A C 1
ATOM 2143 O O . ILE A 1 268 ? 11.710 3.902 16.636 1.00 73.50 268 ILE A O 1
ATOM 2147 N N . PRO A 1 269 ? 11.275 6.112 16.700 1.00 73.12 269 PRO A N 1
ATOM 2148 C CA . PRO A 1 269 ? 10.214 5.980 17.684 1.00 73.12 269 PRO A CA 1
ATOM 2149 C C . PRO A 1 269 ? 9.061 5.144 17.119 1.00 73.12 269 PRO A C 1
ATOM 2151 O O . PRO A 1 269 ? 8.325 5.590 16.244 1.00 73.12 269 PRO A O 1
ATOM 2154 N N . ILE A 1 270 ? 8.880 3.932 17.641 1.00 78.06 270 ILE A N 1
ATOM 2155 C CA . ILE A 1 270 ? 7.743 3.078 17.286 1.00 78.06 270 ILE A CA 1
ATOM 2156 C C . ILE A 1 270 ? 6.529 3.575 18.069 1.00 78.06 270 ILE A C 1
ATOM 2158 O O . ILE A 1 270 ? 6.326 3.223 19.234 1.00 78.06 270 ILE A O 1
ATOM 2162 N N . LYS A 1 271 ? 5.761 4.453 17.422 1.00 75.12 271 LYS A N 1
ATOM 2163 C CA . LYS A 1 271 ? 4.457 4.938 17.872 1.00 75.12 271 LYS A CA 1
ATOM 2164 C C . LYS A 1 271 ? 3.466 4.702 16.742 1.00 75.12 271 LYS A C 1
ATOM 2166 O O . LYS A 1 271 ? 3.701 5.171 15.638 1.00 75.12 271 LYS A O 1
ATOM 2171 N N . ILE A 1 272 ? 2.395 3.977 17.038 1.00 79.69 272 ILE A N 1
ATOM 2172 C CA . ILE A 1 272 ? 1.298 3.729 16.103 1.00 79.69 272 ILE A CA 1
ATOM 2173 C C . ILE A 1 272 ? 0.151 4.616 16.559 1.00 79.69 272 ILE A C 1
ATOM 2175 O O . ILE A 1 272 ? -0.327 4.471 17.687 1.00 79.69 272 ILE A O 1
ATOM 2179 N N . ARG A 1 273 ? -0.260 5.567 15.724 1.00 79.00 273 ARG A N 1
ATOM 2180 C CA . ARG A 1 273 ? -1.432 6.397 16.003 1.00 79.00 273 ARG A CA 1
ATOM 2181 C C . ARG A 1 273 ? -2.689 5.653 15.571 1.00 79.00 273 ARG A C 1
ATOM 2183 O O . ARG A 1 273 ? -2.917 5.426 14.387 1.00 79.00 273 ARG 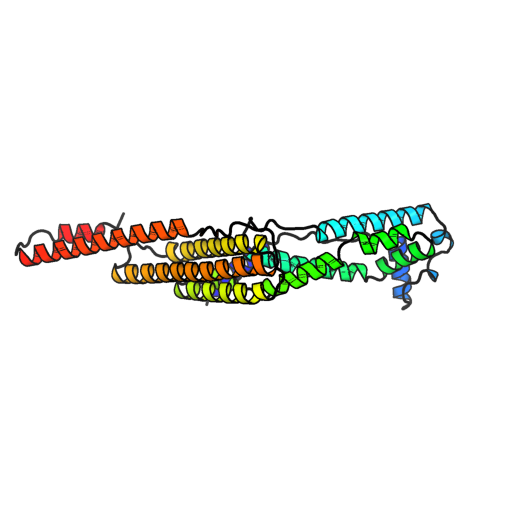A O 1
ATOM 2190 N N . ALA A 1 274 ? -3.504 5.276 16.549 1.00 82.94 274 ALA A N 1
ATOM 2191 C CA . ALA A 1 274 ? -4.797 4.658 16.305 1.00 82.94 274 ALA A CA 1
ATOM 2192 C C . ALA A 1 274 ? -5.795 5.709 15.794 1.00 82.94 274 ALA A C 1
ATOM 2194 O O . ALA A 1 274 ? -6.236 6.572 16.552 1.00 82.94 274 ALA A O 1
ATOM 2195 N N . ALA A 1 275 ? -6.162 5.640 14.513 1.00 81.94 275 ALA A N 1
ATOM 2196 C CA . ALA A 1 275 ? -7.118 6.576 13.916 1.00 81.94 275 ALA A CA 1
ATOM 2197 C C . ALA A 1 275 ? -8.532 6.424 14.506 1.00 81.94 275 ALA A C 1
ATOM 2199 O O . ALA A 1 275 ? -9.288 7.388 14.566 1.00 81.94 275 ALA A O 1
ATOM 2200 N N . HIS A 1 276 ? -8.872 5.233 15.002 1.00 84.00 276 HIS A N 1
ATOM 2201 C CA . HIS A 1 276 ? -10.158 4.948 15.642 1.00 84.00 276 HIS A CA 1
ATOM 2202 C C . HIS A 1 276 ? -10.249 5.399 17.108 1.00 84.00 276 HIS A C 1
ATOM 2204 O O . HIS A 1 276 ? -11.328 5.286 17.687 1.00 84.00 276 HIS A O 1
ATOM 2210 N N . ALA A 1 277 ? -9.178 5.916 17.724 1.00 86.44 277 ALA A N 1
ATOM 2211 C CA . ALA A 1 277 ? -9.205 6.312 19.137 1.00 86.44 277 ALA A CA 1
ATOM 2212 C C . ALA A 1 277 ? -10.334 7.317 19.480 1.00 86.44 277 ALA A C 1
ATOM 2214 O O . ALA A 1 277 ? -11.057 7.078 20.448 1.00 86.44 277 ALA A O 1
ATOM 2215 N N . PRO A 1 278 ? -10.609 8.365 18.671 1.00 88.62 278 PRO A N 1
ATOM 2216 C CA . PRO A 1 278 ? -11.731 9.270 18.938 1.00 88.62 278 PRO A CA 1
ATOM 2217 C C . PRO A 1 278 ? -13.101 8.578 18.859 1.00 88.62 278 PRO A C 1
ATOM 2219 O O . PRO A 1 278 ? -14.022 8.913 19.605 1.00 88.62 278 PRO A O 1
ATOM 2222 N N . LEU A 1 279 ? -13.250 7.589 17.968 1.00 86.69 279 LEU A N 1
ATOM 2223 C CA . LEU A 1 279 ? -14.476 6.794 17.862 1.00 86.69 279 LEU A CA 1
ATOM 2224 C C . LEU A 1 279 ? -14.672 5.924 19.108 1.00 86.69 279 LEU A C 1
ATOM 2226 O O . LEU A 1 279 ? -15.781 5.851 19.631 1.00 86.69 279 LEU A O 1
ATOM 2230 N N . GLN A 1 280 ? -13.598 5.308 19.605 1.00 87.88 280 GLN A N 1
ATOM 2231 C CA . GLN A 1 280 ? -13.606 4.505 20.829 1.00 87.88 280 GLN A CA 1
ATOM 2232 C C . GLN A 1 280 ? -14.022 5.339 22.049 1.00 87.88 280 GLN A C 1
ATOM 2234 O O . GLN A 1 280 ? -14.871 4.906 22.829 1.00 87.88 280 GLN A O 1
ATOM 2239 N N . GLU A 1 281 ? -13.474 6.549 22.197 1.00 89.31 281 GLU A N 1
ATOM 2240 C CA . GLU A 1 281 ? -13.848 7.477 23.273 1.00 89.31 281 GLU A CA 1
ATOM 2241 C C . GLU A 1 281 ? -15.322 7.880 23.188 1.00 89.31 281 GLU A C 1
ATOM 2243 O O . GLU A 1 281 ? -16.048 7.810 24.184 1.00 89.31 281 GLU A O 1
ATOM 2248 N N . ARG A 1 282 ? -15.799 8.223 21.985 1.00 88.69 282 ARG A N 1
ATOM 2249 C CA . ARG A 1 282 ? -17.205 8.571 21.759 1.00 88.69 282 ARG A CA 1
ATOM 2250 C C . ARG A 1 282 ? -18.142 7.405 22.071 1.00 88.69 282 ARG A C 1
ATOM 2252 O O . ARG A 1 282 ? -19.167 7.611 22.716 1.00 88.69 282 ARG A O 1
ATOM 2259 N N . LEU A 1 283 ? -17.805 6.188 21.647 1.00 87.81 283 LEU A N 1
ATOM 2260 C CA . LEU A 1 283 ? -18.599 4.994 21.948 1.00 87.81 283 LEU A CA 1
ATOM 2261 C C . LEU A 1 283 ? -18.646 4.709 23.448 1.00 87.81 283 LEU A C 1
ATOM 2263 O O . LEU A 1 283 ? -19.712 4.391 23.968 1.00 87.81 283 LEU A O 1
ATOM 2267 N N . ARG A 1 284 ? -17.525 4.876 24.161 1.00 90.12 284 ARG A N 1
ATOM 2268 C CA . ARG A 1 284 ? -17.475 4.729 25.622 1.00 90.12 284 ARG A CA 1
ATOM 2269 C C . ARG A 1 284 ? -18.378 5.743 26.323 1.00 90.12 284 ARG A C 1
ATOM 2271 O O . ARG A 1 284 ? -19.098 5.370 27.244 1.00 90.12 284 ARG A O 1
ATOM 2278 N N . PHE A 1 285 ? -18.377 6.995 25.870 1.00 90.94 285 PHE A N 1
ATOM 2279 C CA . PHE A 1 285 ? -19.271 8.021 26.402 1.00 90.94 285 PHE A CA 1
ATOM 2280 C C . PHE A 1 285 ? -20.748 7.652 26.197 1.00 90.94 285 PHE A C 1
ATOM 2282 O O . PHE A 1 285 ? -21.524 7.662 27.149 1.00 90.94 285 PHE A O 1
ATOM 2289 N N . VAL A 1 286 ? -21.134 7.265 24.975 1.00 89.12 286 VAL A N 1
ATOM 2290 C CA . VAL A 1 286 ? -22.522 6.872 24.663 1.00 89.12 286 VAL A CA 1
ATOM 2291 C C . VAL A 1 286 ? -22.943 5.633 25.460 1.00 89.12 286 VAL A C 1
ATOM 2293 O O . VAL A 1 286 ? -24.075 5.560 25.933 1.00 89.12 286 VAL A O 1
ATOM 2296 N N . HIS A 1 287 ? -22.030 4.678 25.654 1.00 90.06 287 HIS A N 1
ATOM 2297 C CA . HIS A 1 287 ? -22.258 3.491 26.480 1.00 90.06 287 HIS A CA 1
ATOM 2298 C C . HIS A 1 287 ? -22.577 3.847 27.930 1.00 90.06 287 HIS A C 1
ATOM 2300 O O . HIS A 1 287 ? -23.616 3.433 28.443 1.00 90.06 287 HIS A O 1
ATOM 2306 N N . GLN A 1 288 ? -21.733 4.671 28.558 1.00 91.31 288 GLN A N 1
ATOM 2307 C CA . GLN A 1 288 ? -21.941 5.144 29.928 1.00 91.31 288 GLN A CA 1
ATOM 2308 C C . GLN A 1 288 ? -23.240 5.939 30.057 1.00 91.31 288 GLN A C 1
ATOM 2310 O O . GLN A 1 288 ? -23.993 5.732 31.005 1.00 91.31 288 GLN A O 1
ATOM 2315 N N . PHE A 1 289 ? -23.535 6.800 29.082 1.00 90.94 289 PHE A N 1
ATOM 2316 C CA . PHE A 1 289 ? -24.762 7.586 29.064 1.00 90.94 289 PHE A CA 1
ATOM 2317 C C . PHE A 1 289 ? -26.016 6.700 29.047 1.00 90.94 289 PHE A C 1
ATOM 2319 O O . PHE A 1 289 ? -26.890 6.859 29.898 1.00 90.94 289 PHE A O 1
ATOM 2326 N N . ARG A 1 290 ? -26.103 5.721 28.132 1.00 87.44 290 ARG A N 1
ATOM 2327 C CA . ARG A 1 290 ? -27.265 4.814 28.086 1.00 87.44 290 ARG A CA 1
ATOM 2328 C C . ARG A 1 290 ? -27.334 3.899 29.307 1.00 87.44 290 ARG A C 1
ATOM 2330 O O . ARG A 1 290 ? -28.427 3.617 29.779 1.00 87.44 290 ARG A O 1
ATOM 2337 N N . GLN A 1 291 ? -26.193 3.474 29.852 1.00 90.62 291 GLN A N 1
ATOM 2338 C CA . GLN A 1 291 ? -26.159 2.690 31.088 1.00 90.62 291 GLN A CA 1
ATOM 2339 C C . GLN A 1 291 ? -26.716 3.478 32.282 1.00 90.62 291 GLN A C 1
ATOM 2341 O O . GLN A 1 291 ? -27.501 2.938 33.057 1.00 90.62 291 GLN A O 1
ATOM 2346 N N . GLN A 1 292 ? -26.343 4.751 32.423 1.00 89.44 292 GLN A N 1
ATOM 2347 C CA . GLN A 1 292 ? -26.880 5.630 33.465 1.00 89.44 292 GLN A CA 1
ATOM 2348 C C . GLN A 1 292 ? -28.377 5.891 33.268 1.00 89.44 292 GLN A C 1
ATOM 2350 O O . GLN A 1 292 ? -29.130 5.866 34.239 1.00 89.44 292 GLN A O 1
ATOM 2355 N N . HIS A 1 293 ? -28.817 6.090 32.022 1.00 87.31 293 HIS A N 1
ATOM 2356 C CA . HIS A 1 293 ? -30.231 6.257 31.688 1.00 87.31 293 HIS A CA 1
ATOM 2357 C C . HIS A 1 293 ? -31.065 5.026 32.075 1.00 87.31 293 HIS A C 1
ATOM 2359 O O . HIS A 1 293 ? -32.095 5.158 32.731 1.00 87.31 293 HIS A O 1
ATOM 2365 N N . GLU A 1 294 ? -30.586 3.825 31.744 1.00 87.19 294 GLU A N 1
ATOM 2366 C CA . GLU A 1 294 ? -31.240 2.565 32.107 1.00 87.19 294 GLU A CA 1
ATOM 2367 C C . GLU A 1 294 ? -31.300 2.377 33.634 1.00 87.19 294 GLU A C 1
ATOM 2369 O O . GLU A 1 294 ? -32.345 2.044 34.192 1.00 87.19 294 GLU A O 1
ATOM 2374 N N . GLN A 1 295 ? -30.203 2.661 34.347 1.00 87.56 295 GLN A N 1
ATOM 2375 C CA . GLN A 1 295 ? -30.176 2.610 35.815 1.00 87.56 295 GLN A CA 1
ATOM 2376 C C . GLN A 1 295 ? -31.164 3.595 36.452 1.00 87.56 295 GLN A C 1
ATOM 2378 O O . GLN A 1 295 ? -31.832 3.257 37.436 1.00 87.56 295 GLN A O 1
ATOM 2383 N N . LEU A 1 296 ? -31.276 4.806 35.898 1.00 86.94 296 LEU A N 1
ATOM 2384 C CA . LEU A 1 296 ? -32.238 5.809 36.342 1.00 86.94 296 LEU A CA 1
ATOM 2385 C C . LEU A 1 296 ? -33.673 5.317 36.123 1.00 86.94 296 LEU A C 1
ATOM 2387 O O . LEU A 1 296 ? -34.467 5.337 37.063 1.00 86.94 296 LEU A O 1
ATOM 2391 N N . GLN A 1 297 ? -33.984 4.808 34.929 1.00 82.81 297 GLN A N 1
ATOM 2392 C CA . GLN A 1 297 ? -35.297 4.255 34.602 1.00 82.81 297 GLN A CA 1
ATOM 2393 C C . GLN A 1 297 ? -35.681 3.112 35.554 1.00 82.81 297 GLN A C 1
ATOM 2395 O O . GLN A 1 297 ? -36.773 3.120 36.122 1.00 82.81 297 GLN A O 1
ATOM 2400 N N . GLN A 1 298 ? -34.773 2.163 35.801 1.00 85.19 298 GLN A N 1
ATOM 2401 C CA . GLN A 1 298 ? -35.001 1.052 36.732 1.00 85.19 298 GLN A CA 1
ATOM 2402 C C . GLN A 1 298 ? -35.226 1.532 38.171 1.00 85.19 298 GLN A C 1
ATOM 2404 O O . GLN A 1 298 ? -36.096 1.012 38.875 1.00 85.19 298 GLN A O 1
ATOM 2409 N N . THR A 1 299 ? -34.471 2.540 38.611 1.00 86.50 299 THR A N 1
ATOM 2410 C CA . THR A 1 299 ? -34.620 3.127 39.950 1.00 86.50 299 THR A CA 1
ATOM 2411 C C . THR A 1 299 ? -35.974 3.813 40.100 1.00 86.50 299 THR A C 1
ATOM 2413 O O . THR A 1 299 ? -36.663 3.579 41.092 1.00 86.50 299 THR A O 1
ATOM 2416 N N . ILE A 1 300 ? -36.397 4.595 39.103 1.00 81.19 300 ILE A N 1
ATOM 2417 C CA . ILE A 1 300 ? -37.701 5.270 39.093 1.00 81.19 300 ILE A CA 1
ATOM 2418 C C . ILE A 1 300 ? -38.832 4.241 39.143 1.00 81.19 300 ILE A C 1
ATOM 2420 O O . ILE A 1 300 ? -39.692 4.326 40.017 1.00 81.19 300 ILE A O 1
ATOM 2424 N N . VAL A 1 301 ? -38.791 3.212 38.289 1.00 80.44 301 VAL A N 1
ATOM 2425 C CA . VAL A 1 301 ? -39.798 2.137 38.282 1.00 80.44 301 VAL A CA 1
ATOM 2426 C C . VAL A 1 301 ? -39.868 1.432 39.640 1.00 80.44 301 VAL A C 1
ATOM 2428 O O . VAL A 1 301 ? -40.958 1.176 40.154 1.00 80.44 301 VAL A O 1
ATOM 2431 N N . ARG A 1 302 ? -38.723 1.148 40.272 1.00 80.50 302 ARG A N 1
ATOM 2432 C CA . ARG A 1 302 ? -38.670 0.500 41.591 1.00 80.50 302 ARG A CA 1
ATOM 2433 C C . ARG A 1 302 ? -39.242 1.379 42.707 1.00 80.50 302 ARG A C 1
ATOM 2435 O O . ARG A 1 302 ? -39.961 0.873 43.563 1.00 80.50 302 ARG A O 1
ATOM 2442 N N . VAL A 1 303 ? -38.941 2.676 42.706 1.00 81.75 303 VAL A N 1
ATOM 2443 C CA . VAL A 1 303 ? -39.473 3.626 43.698 1.00 81.75 303 VAL A CA 1
ATOM 2444 C C . VAL A 1 303 ? -40.980 3.819 43.505 1.00 81.75 303 VAL A C 1
ATOM 2446 O O . VAL A 1 303 ? -41.731 3.795 44.477 1.00 81.75 303 VAL A O 1
ATOM 2449 N N . MET A 1 304 ? -41.442 3.926 42.258 1.00 71.25 304 MET A N 1
ATOM 2450 C CA . MET A 1 304 ? -42.861 4.108 41.938 1.00 71.25 304 MET A CA 1
ATOM 2451 C C . MET A 1 304 ? -43.709 2.868 42.258 1.00 71.25 304 MET A C 1
ATOM 2453 O O . MET A 1 304 ? -44.805 2.997 42.796 1.00 71.25 304 MET A O 1
ATOM 2457 N N . THR A 1 305 ? -43.192 1.658 42.020 1.00 67.12 305 THR A N 1
ATOM 2458 C CA . THR A 1 305 ? -43.893 0.402 42.363 1.00 67.12 305 THR A CA 1
ATOM 2459 C C . THR A 1 305 ? -43.957 0.128 43.867 1.00 67.12 305 THR A C 1
ATOM 2461 O O . THR A 1 305 ? -44.903 -0.508 44.327 1.00 67.12 305 THR A O 1
ATOM 2464 N N . GLN A 1 306 ? -43.001 0.632 44.653 1.00 64.25 306 GLN A N 1
ATOM 2465 C CA . GLN A 1 306 ? -43.031 0.549 46.120 1.00 64.25 306 GLN A CA 1
ATOM 2466 C C . GLN A 1 306 ? -43.888 1.648 46.778 1.00 64.25 306 GLN A C 1
ATOM 2468 O O . GLN A 1 306 ? -44.319 1.473 47.915 1.00 64.25 306 GLN A O 1
ATOM 2473 N N . GLY A 1 307 ? -44.154 2.760 46.079 1.00 58.88 307 GLY A N 1
ATOM 2474 C CA . GLY A 1 307 ? -44.862 3.936 46.606 1.00 58.88 307 GLY A CA 1
ATOM 2475 C C . GLY A 1 307 ? -46.393 3.938 46.477 1.00 58.88 307 GLY A C 1
ATOM 2476 O O . GLY A 1 307 ? -47.027 4.860 46.979 1.00 58.88 307 GLY A O 1
ATOM 2477 N N . GLY A 1 308 ? -47.009 2.947 45.820 1.00 50.66 308 GLY A N 1
ATOM 2478 C CA . GLY A 1 308 ? -48.472 2.756 45.794 1.00 50.66 308 GLY A CA 1
ATOM 2479 C C . GLY A 1 308 ? -49.318 3.851 45.114 1.00 50.66 308 GLY A C 1
ATOM 2480 O O . GLY A 1 308 ? -50.543 3.800 45.199 1.00 50.66 308 GLY A O 1
ATOM 2481 N N . GLY A 1 309 ? -48.713 4.837 44.445 1.00 49.28 309 GLY A N 1
ATOM 2482 C CA . GLY A 1 309 ? -49.422 5.958 43.819 1.00 49.28 309 GLY A CA 1
ATOM 2483 C C . GLY A 1 309 ? -49.765 5.703 42.351 1.00 49.28 309 GLY A C 1
ATOM 2484 O O . GLY A 1 309 ? -48.875 5.528 41.528 1.00 49.28 309 GLY A O 1
ATOM 2485 N N . SER A 1 310 ? -51.054 5.737 42.007 1.00 47.88 310 SER A N 1
ATOM 2486 C CA . SER A 1 310 ? -51.586 5.604 40.640 1.00 47.88 310 SER A CA 1
ATOM 2487 C C . SER A 1 310 ? -51.428 6.872 39.780 1.00 47.88 310 SER A C 1
ATOM 2489 O O . SER A 1 310 ? -52.327 7.200 39.004 1.00 47.88 310 SER A O 1
ATOM 2491 N N . ALA A 1 311 ? -50.338 7.618 39.936 1.00 47.69 311 ALA A N 1
ATOM 2492 C CA . ALA A 1 311 ? -50.081 8.838 39.178 1.00 47.69 311 ALA A CA 1
ATOM 2493 C C . ALA A 1 311 ? -48.799 8.678 38.346 1.00 47.69 311 ALA A C 1
ATOM 2495 O O . ALA A 1 311 ? -47.780 8.237 38.866 1.00 47.69 311 ALA A O 1
ATOM 2496 N N . ASP A 1 312 ? -48.896 9.056 37.070 1.00 54.56 312 ASP A N 1
ATOM 2497 C CA . ASP A 1 312 ? -47.816 9.242 36.088 1.00 54.56 312 ASP A CA 1
ATOM 2498 C C . ASP A 1 312 ? -47.293 8.024 35.309 1.00 54.56 312 ASP A C 1
ATOM 2500 O O . ASP A 1 312 ? -46.100 7.728 35.303 1.00 54.56 312 ASP A O 1
ATOM 2504 N N . SER A 1 313 ? -48.150 7.423 34.466 1.00 54.28 313 SER A N 1
ATOM 2505 C CA . SER A 1 313 ? -47.639 6.739 33.257 1.00 54.28 313 SER A CA 1
ATOM 2506 C C . SER A 1 313 ? -46.858 7.709 32.345 1.00 54.28 313 SER A C 1
ATOM 2508 O O . SER A 1 313 ? -45.931 7.287 31.662 1.00 54.28 313 SER A O 1
ATOM 2510 N N . SER A 1 314 ? -47.165 9.015 32.424 1.00 59.00 314 SER A N 1
ATOM 2511 C CA . SER A 1 314 ? -46.531 10.110 31.672 1.00 59.00 314 SER A CA 1
ATOM 2512 C C . SER A 1 314 ? -45.014 10.176 31.852 1.00 59.00 314 SER A C 1
ATOM 2514 O O . SER A 1 314 ? -44.299 10.304 30.869 1.00 59.00 314 SER A O 1
ATOM 2516 N N . ALA A 1 315 ? -44.494 10.035 33.077 1.00 59.56 315 ALA A N 1
ATOM 2517 C CA . ALA A 1 315 ? -43.053 10.145 33.329 1.00 59.56 315 ALA A CA 1
ATOM 2518 C C . ALA A 1 315 ? -42.264 8.951 32.760 1.00 59.56 315 ALA A C 1
ATOM 2520 O O . ALA A 1 315 ? -41.139 9.100 32.287 1.00 59.56 315 ALA A O 1
ATOM 2521 N N . ILE A 1 316 ? -42.858 7.754 32.780 1.00 60.53 316 ILE A N 1
ATOM 2522 C CA . ILE A 1 316 ? -42.255 6.544 32.204 1.00 60.53 316 ILE A CA 1
ATOM 2523 C C . ILE A 1 316 ? -42.295 6.607 30.671 1.00 60.53 316 ILE A C 1
ATOM 2525 O O . ILE A 1 316 ? -41.334 6.194 30.019 1.00 60.53 316 ILE A O 1
ATOM 2529 N N . ASP A 1 317 ? -43.377 7.142 30.105 1.00 60.66 317 ASP A N 1
ATOM 2530 C CA . ASP A 1 317 ? -43.518 7.342 28.664 1.00 60.66 317 ASP A CA 1
ATOM 2531 C C . ASP A 1 317 ? -42.593 8.466 28.153 1.00 60.66 317 ASP A C 1
ATOM 2533 O O . ASP A 1 317 ? -41.938 8.284 27.131 1.00 60.66 317 ASP A O 1
ATOM 2537 N N . GLU A 1 318 ? -42.413 9.564 28.896 1.00 62.84 318 GLU A N 1
ATOM 2538 C CA . GLU A 1 318 ? -41.458 10.641 28.573 1.00 62.84 318 GLU A CA 1
ATOM 2539 C C . GLU A 1 318 ? -39.996 10.167 28.575 1.00 62.84 318 GLU A C 1
ATOM 2541 O O . GLU A 1 318 ? -39.229 10.521 27.682 1.00 62.84 318 GLU A O 1
ATOM 2546 N N . ILE A 1 319 ? -39.605 9.311 29.526 1.00 63.12 319 ILE A N 1
ATOM 2547 C CA . ILE A 1 319 ? -38.255 8.717 29.570 1.00 63.12 319 ILE A CA 1
ATOM 2548 C C . ILE A 1 319 ? -38.029 7.767 28.384 1.00 63.12 319 ILE A C 1
ATOM 2550 O O . ILE A 1 319 ? -36.924 7.685 27.850 1.00 63.12 319 ILE A O 1
ATOM 2554 N N . ARG A 1 320 ? -39.070 7.055 27.937 1.00 61.59 320 ARG A N 1
ATOM 2555 C CA . ARG A 1 320 ? -38.996 6.193 26.746 1.00 61.59 320 ARG A CA 1
ATOM 2556 C C . ARG A 1 320 ? -38.931 6.996 25.447 1.00 61.59 320 ARG A C 1
ATOM 2558 O O . ARG A 1 320 ? -38.230 6.582 24.528 1.00 61.59 320 ARG A O 1
ATOM 2565 N N . LEU A 1 321 ? -39.610 8.140 25.399 1.00 63.97 321 LEU A N 1
ATOM 2566 C CA . LEU A 1 321 ? -39.609 9.075 24.272 1.00 63.97 321 LEU A CA 1
ATOM 2567 C C . LEU A 1 321 ? -38.378 9.997 24.247 1.00 63.97 321 LEU A C 1
ATOM 2569 O O . LEU A 1 321 ? -38.201 10.735 23.284 1.00 63.97 321 LEU A O 1
ATOM 2573 N N . ALA A 1 322 ? -37.487 9.941 25.245 1.00 63.81 322 ALA A N 1
ATOM 2574 C CA . ALA A 1 322 ? -36.300 10.802 25.338 1.00 63.81 322 ALA A CA 1
ATOM 2575 C C . ALA A 1 322 ? -35.333 10.691 24.139 1.00 63.81 322 ALA A C 1
ATOM 2577 O O . ALA A 1 322 ? -34.448 11.533 23.973 1.00 63.81 322 ALA A O 1
ATOM 2578 N N . TYR A 1 323 ? -35.482 9.650 23.317 1.00 62.56 323 TYR A N 1
ATOM 2579 C CA . TYR A 1 323 ? -34.684 9.420 22.116 1.00 62.56 323 TYR A CA 1
ATOM 2580 C C . TYR A 1 323 ? -35.393 9.777 20.803 1.00 62.56 323 TYR A C 1
ATOM 2582 O O . TYR A 1 323 ? -34.708 9.830 19.783 1.00 62.56 323 TYR A O 1
ATOM 2590 N N . ASP A 1 324 ? -36.701 10.055 20.825 1.00 56.50 324 ASP A N 1
ATOM 2591 C CA . ASP A 1 324 ? -37.480 10.486 19.660 1.00 56.50 324 ASP A CA 1
ATOM 2592 C C . ASP A 1 324 ? -37.412 12.021 19.543 1.00 56.50 324 ASP A C 1
ATOM 2594 O O . ASP A 1 324 ? -38.217 12.744 20.131 1.00 56.50 324 ASP A O 1
ATOM 2598 N N . ILE A 1 325 ? -36.419 12.530 18.803 1.00 48.84 325 ILE A N 1
ATOM 2599 C CA . ILE A 1 325 ? -36.316 13.946 18.393 1.00 48.84 325 ILE A CA 1
ATOM 2600 C C . ILE A 1 325 ? -36.262 14.038 16.873 1.00 48.84 325 ILE A C 1
ATOM 2602 O O . ILE A 1 325 ? -35.425 13.321 16.270 1.00 48.84 325 ILE A O 1
#

pLDDT: mean 81.86, std 10.95, range [47.69, 94.5]

Sequence (325 aa):
MARKKLAELELSLLHLQQNMDIPDTSLNIHPVILRAVGECRRRGMRPSVEVMDAALLSDSGFLNQLQGDVNGWIKEIQKVTKLDRDPGSGTTSQEINFWLSMERALDRIEDQLASDEIVLTMDVLKAAKRFHATVSFRTDTGLKEAGERVQRYNVLMKDFPINELLAATDIGRISMAVELIFAHFIKKLKLTPYPVVRALPLAEAISRDLHDQLAKVLGHVRLMHMDYVDFDRLVRETQGALEMWESQAKEFANLARELTRKRSEKFIPIKIRAAHAPLQERLRFVHQFRQQHEQLQQTIVRVMTQGGGSADSSAIDEIRLAYDI

Radius of gyration: 31.1 Å; chains: 1; bounding box: 84×29×92 Å

Organism: NCBI:txid1052879

Secondary structure (DSSP, 8-state):
-HHHHHHHHHHHHHHHHT------------HHHHHHHHHHHHTTPPP-GGGS-HHHHH-HHHHHHHHHHHHHHHHHHHHHHT----TTSS-HHHHHHHHHHHHHHHHHHHHHHTSHHHHHHHHHHHHTT-HHHHHHHHHHT-HHHHHHHHHHHHHHHTT-THHHHHT--SHHHHHHHHHHHHHHHHHHHHHS---HHHHHHHHHHHHHHHHHHHHHHHHTS-TTTS-HHHHHHHHHHHHHHHHHHHHHHHHHHHHHHHHHHHTTPPP-------TTHHHHHHHHHHHHHHHHHHHHHHHHHHHHHHS-----HHHHHHHHHTT--